Protein AF-A0A131ZWT2-F1 (afdb_monomer_lite)

InterPro domains:
  IPR009447 Phosphatidylinositol anchor biosynthesis protein PIGW/GWT1 [PF06423] (6-245)
  IPR009447 Phosphatidylinositol anchor biosynthesis protein PIGW/GWT1 [PTHR20661] (5-242)

Foldseek 3Di:
DVVVVQVVVVVLLPDLAAAPDLVLLVLLLVLLVLLLLLLVLVCLVCVVPDDDPVVNVVCNCCSRCVLSVCCQFVVVVPSVVSSVVSVVSSVVSVVVSVVVCVVDPPPPCVVVVVVVVVDPQDPVVLVVSLVSLVVQLVCLVVCSVDPRGDSNQPDHLPDLRHNNSVSLVSNCVSCLVSPPLVDPPDDDLVVVLVVLLVVLVVLVVVLVVVLVVCVVVVHDDPCSPAHNRDDPSVVVSVVSNVSSVVSVVVD

Radius of gyration: 22.22 Å; chains: 1; bounding box: 58×49×56 Å

Structure (mmCIF, N/CA/C/O backbone):
data_AF-A0A131ZWT2-F1
#
_entry.id   AF-A0A131ZWT2-F1
#
loop_
_atom_site.group_PDB
_atom_site.id
_atom_site.type_symbol
_atom_site.label_atom_id
_atom_site.label_alt_id
_atom_site.label_comp_id
_atom_site.label_asym_id
_atom_site.label_entity_id
_atom_site.label_seq_id
_atom_site.pdbx_PDB_ins_code
_atom_site.Cartn_x
_atom_site.Cartn_y
_atom_site.Cartn_z
_atom_site.occupancy
_atom_site.B_iso_or_equiv
_atom_site.auth_seq_id
_atom_site.auth_comp_id
_atom_site.auth_asym_id
_atom_site.auth_atom_id
_atom_site.pdbx_PDB_model_num
ATOM 1 N N . MET A 1 1 ? -20.997 -8.758 30.212 1.00 53.72 1 MET A N 1
ATOM 2 C CA . MET A 1 1 ? -20.219 -9.548 29.235 1.00 53.72 1 MET A CA 1
ATOM 3 C C . MET A 1 1 ? -20.035 -8.852 27.881 1.00 53.72 1 MET A C 1
ATOM 5 O O . MET A 1 1 ? -18.953 -8.331 27.668 1.00 53.72 1 MET A O 1
ATOM 9 N N . GLU A 1 2 ? -21.031 -8.733 26.985 1.00 58.22 2 GLU A N 1
ATOM 10 C CA . GLU A 1 2 ? -20.818 -8.082 25.662 1.00 58.22 2 GLU A CA 1
ATOM 11 C C . GLU A 1 2 ? -20.387 -6.610 25.752 1.00 58.22 2 GLU A C 1
ATOM 13 O O . GLU A 1 2 ? -19.448 -6.199 25.074 1.00 58.22 2 GLU A O 1
ATOM 18 N N . LYS A 1 3 ? -21.016 -5.821 26.637 1.00 60.31 3 LYS A N 1
ATOM 19 C CA . LYS A 1 3 ? -20.630 -4.418 26.879 1.00 60.31 3 LYS A CA 1
ATOM 20 C C . LYS A 1 3 ? -19.221 -4.283 27.469 1.00 60.31 3 LYS A C 1
ATOM 22 O O . LYS A 1 3 ? -18.518 -3.342 27.126 1.00 60.31 3 LYS A O 1
ATOM 27 N N . GLU A 1 4 ? -18.792 -5.227 28.303 1.00 58.34 4 GLU A N 1
ATOM 28 C CA . GLU A 1 4 ? -17.449 -5.227 28.902 1.00 58.34 4 GLU A CA 1
ATOM 29 C C . GLU A 1 4 ? -16.379 -5.624 27.886 1.00 58.34 4 GLU A C 1
ATOM 31 O O . GLU A 1 4 ? -15.348 -4.969 27.825 1.00 58.34 4 GLU A O 1
ATOM 36 N N . ILE A 1 5 ? -16.647 -6.610 27.021 1.00 66.50 5 ILE A N 1
ATOM 37 C CA . ILE A 1 5 ? -15.774 -6.947 25.883 1.00 66.50 5 ILE A CA 1
ATOM 38 C C . ILE A 1 5 ? -15.644 -5.740 24.942 1.00 66.50 5 ILE A C 1
ATOM 40 O O . ILE A 1 5 ? -14.549 -5.438 24.470 1.00 66.50 5 ILE A O 1
ATOM 44 N N . LYS A 1 6 ? -16.747 -5.011 24.717 1.00 62.31 6 LYS A N 1
ATOM 45 C CA . LYS A 1 6 ? -16.778 -3.748 23.962 1.00 62.31 6 LYS A CA 1
ATOM 46 C C . LYS A 1 6 ? -15.838 -2.707 24.574 1.00 62.31 6 LYS A C 1
ATOM 48 O O . LYS A 1 6 ? -14.988 -2.167 23.875 1.00 62.31 6 LYS A O 1
ATOM 53 N N . ILE A 1 7 ? -15.975 -2.449 25.874 1.00 62.25 7 ILE A N 1
ATOM 54 C CA . ILE A 1 7 ? -15.172 -1.457 26.604 1.00 62.25 7 ILE A CA 1
ATOM 55 C C . ILE A 1 7 ? -13.701 -1.877 26.647 1.00 62.25 7 ILE A C 1
ATOM 57 O O . ILE A 1 7 ? -12.820 -1.038 26.496 1.00 62.25 7 ILE A O 1
ATOM 61 N N . HIS A 1 8 ? -13.419 -3.172 26.792 1.00 61.75 8 HIS A N 1
ATOM 62 C CA . HIS A 1 8 ? -12.054 -3.686 26.800 1.00 61.75 8 HIS A CA 1
ATOM 63 C C . HIS A 1 8 ? -11.378 -3.527 25.432 1.00 61.75 8 HIS A C 1
ATOM 65 O O . HIS A 1 8 ? -10.242 -3.071 25.374 1.00 61.75 8 HIS A O 1
ATOM 71 N N . LYS A 1 9 ? -12.094 -3.792 24.327 1.00 64.69 9 LYS A N 1
ATOM 72 C CA . LYS A 1 9 ? -11.617 -3.482 22.967 1.00 64.69 9 LYS A CA 1
ATOM 73 C C . LYS A 1 9 ? -11.435 -1.981 22.744 1.00 64.69 9 LYS A C 1
ATOM 75 O O . LYS A 1 9 ? -10.464 -1.576 22.119 1.00 64.69 9 LYS A O 1
ATOM 80 N N . GLU A 1 10 ? -12.325 -1.152 23.280 1.00 62.62 10 GLU A N 1
ATOM 81 C CA . GLU A 1 10 ? -12.203 0.306 23.184 1.00 62.62 10 GLU A CA 1
ATOM 82 C C . GLU A 1 10 ? -10.962 0.816 23.915 1.00 62.62 10 GLU A C 1
ATOM 84 O O . GLU A 1 10 ? -10.190 1.582 23.354 1.00 62.62 10 GLU A O 1
ATOM 89 N N . ASN A 1 11 ? -10.733 0.350 25.141 1.00 60.97 11 ASN A N 1
ATOM 90 C CA . ASN A 1 11 ? -9.559 0.718 25.928 1.00 60.97 11 ASN A CA 1
ATOM 91 C C . ASN A 1 11 ? -8.262 0.159 25.328 1.00 60.97 11 ASN A C 1
ATOM 93 O O . ASN A 1 11 ? -7.204 0.743 25.518 1.00 60.97 11 ASN A O 1
ATOM 97 N N . PHE A 1 12 ? -8.346 -0.952 24.595 1.00 61.03 12 PHE A N 1
ATOM 98 C CA . PHE A 1 12 ? -7.220 -1.541 23.874 1.00 61.03 12 PHE A CA 1
ATOM 99 C C . PHE A 1 12 ? -6.827 -0.758 22.610 1.00 61.03 12 PHE A C 1
ATOM 101 O O . PHE A 1 12 ? -5.671 -0.798 22.192 1.00 61.03 12 PHE A O 1
ATOM 108 N N . VAL A 1 13 ? -7.778 -0.054 21.990 1.00 61.56 13 VAL A N 1
ATOM 109 C CA . VAL A 1 13 ? -7.550 0.746 20.774 1.00 61.56 13 VAL A CA 1
ATOM 110 C C . VAL A 1 13 ? -7.254 2.216 21.100 1.00 61.56 13 VAL A C 1
ATOM 112 O O . VAL A 1 13 ? -6.525 2.863 20.350 1.00 61.56 13 VAL A O 1
ATOM 115 N N . LYS A 1 14 ? -7.780 2.739 22.215 1.00 56.19 14 LYS A N 1
ATOM 116 C CA . LYS A 1 14 ? -7.659 4.150 22.607 1.00 56.19 14 LYS A CA 1
ATOM 117 C C . LYS A 1 14 ? -6.260 4.526 23.097 1.00 56.19 14 LYS A C 1
ATOM 119 O O . LYS A 1 14 ? -5.642 3.799 23.868 1.00 56.19 14 LYS A O 1
ATOM 124 N N . GLY A 1 15 ? -5.805 5.722 22.717 1.00 60.81 15 GLY A N 1
ATOM 125 C CA . GLY A 1 15 ? -4.589 6.342 23.265 1.00 60.81 15 GLY A CA 1
ATOM 126 C C . GLY A 1 15 ? -3.279 5.988 22.552 1.00 60.81 15 GLY A C 1
ATOM 127 O O . GLY A 1 15 ? -2.200 6.275 23.075 1.00 60.81 15 GLY A O 1
ATOM 128 N N . ASN A 1 16 ? -3.340 5.406 21.351 1.00 64.31 16 ASN A N 1
ATOM 129 C CA . ASN A 1 16 ? -2.141 5.141 20.556 1.00 64.31 16 ASN A CA 1
ATOM 130 C C . ASN A 1 16 ? -1.536 6.454 20.030 1.00 64.31 16 ASN A C 1
ATOM 132 O O . ASN A 1 16 ? -2.084 7.118 19.148 1.00 64.31 16 ASN A O 1
ATOM 136 N N . GLN A 1 17 ? -0.361 6.813 20.555 1.00 59.56 17 GLN A N 1
ATOM 137 C CA . GLN A 1 17 ? 0.383 8.016 20.156 1.00 59.56 17 GLN A CA 1
ATOM 138 C C . GLN A 1 17 ? 1.160 7.855 18.832 1.00 59.56 17 GLN A C 1
ATOM 140 O O . GLN A 1 17 ? 1.792 8.816 18.384 1.00 59.56 17 GLN A O 1
ATOM 145 N N . GLY A 1 18 ? 1.079 6.678 18.197 1.00 59.69 18 GLY A N 1
ATOM 146 C CA . GLY A 1 18 ? 1.758 6.359 16.938 1.00 59.69 18 GLY A CA 1
ATOM 147 C C . GLY A 1 18 ? 3.238 6.074 17.069 1.00 59.69 18 GLY A C 1
ATOM 148 O O . GLY A 1 18 ? 3.754 5.919 18.178 1.00 59.69 18 GLY A O 1
ATOM 149 N N . SER A 1 19 ? 3.923 6.017 15.927 1.00 61.09 19 SER A N 1
ATOM 150 C CA . SER A 1 19 ? 5.379 6.014 15.907 1.00 61.09 19 SER A CA 1
ATOM 151 C C . SER A 1 19 ? 5.899 7.369 16.381 1.00 61.09 19 SER A C 1
ATOM 153 O O . SER A 1 19 ? 5.301 8.429 16.165 1.00 61.09 19 SER A O 1
ATOM 155 N N . SER A 1 20 ? 7.038 7.339 17.064 1.00 60.41 20 SER A N 1
ATOM 156 C CA . SER A 1 20 ? 7.690 8.536 17.593 1.00 60.41 20 SER A CA 1
ATOM 157 C C . SER A 1 20 ? 8.155 9.474 16.470 1.00 60.41 20 SER A C 1
ATOM 159 O O . SER A 1 20 ? 8.252 10.681 16.688 1.00 60.41 20 SER A O 1
ATOM 161 N N . SER A 1 21 ? 8.412 8.933 15.270 1.00 69.88 21 SER A N 1
ATOM 162 C CA . SER A 1 21 ? 8.864 9.666 14.086 1.00 69.88 21 SER A CA 1
ATOM 163 C C . SER A 1 21 ? 8.185 9.164 12.791 1.00 69.88 21 SER A C 1
ATOM 165 O O . SER A 1 21 ? 7.939 7.963 12.643 1.00 69.88 21 SER A O 1
ATOM 167 N N . PRO A 1 22 ? 7.913 10.054 11.812 1.00 78.62 22 PRO A N 1
ATOM 168 C CA . PRO A 1 22 ? 7.461 9.666 10.468 1.00 78.62 22 PRO A CA 1
ATOM 169 C C . PRO A 1 22 ? 8.469 8.788 9.712 1.00 78.62 22 PRO A C 1
ATOM 171 O O . PRO A 1 22 ? 8.088 8.017 8.832 1.00 78.62 22 PRO A O 1
ATOM 174 N N . LEU A 1 23 ? 9.753 8.892 10.066 1.00 82.81 23 LEU A N 1
ATOM 175 C CA . LEU A 1 23 ? 10.853 8.184 9.417 1.00 82.81 23 LEU A CA 1
ATOM 176 C C . LEU A 1 23 ? 10.647 6.663 9.437 1.00 82.81 23 LEU A C 1
ATOM 178 O O . LEU A 1 23 ? 10.780 6.022 8.403 1.00 82.81 23 LEU A O 1
ATOM 182 N N . GLU A 1 24 ? 10.233 6.106 10.576 1.00 81.19 24 GLU A N 1
ATOM 183 C CA . GLU A 1 24 ? 10.043 4.659 10.749 1.00 81.19 24 GLU A CA 1
ATOM 184 C C . GLU A 1 24 ? 8.957 4.106 9.806 1.00 81.19 24 GLU A C 1
ATOM 186 O O . GLU A 1 24 ? 9.089 3.028 9.227 1.00 81.19 24 GLU A O 1
ATOM 191 N N . THR A 1 25 ? 7.889 4.879 9.579 1.00 82.88 25 THR A N 1
ATOM 192 C CA . THR A 1 25 ? 6.833 4.488 8.632 1.00 82.88 25 THR A CA 1
ATOM 193 C C . THR A 1 25 ? 7.333 4.498 7.190 1.00 82.88 25 THR A C 1
ATOM 195 O O . THR A 1 25 ? 7.028 3.584 6.424 1.00 82.88 25 THR A O 1
ATOM 198 N N . PHE A 1 26 ? 8.147 5.494 6.830 1.00 86.00 26 PHE A N 1
ATOM 199 C CA . PHE A 1 26 ? 8.755 5.592 5.508 1.00 86.00 26 PHE A CA 1
ATOM 200 C C . PHE A 1 26 ? 9.755 4.457 5.264 1.00 86.00 26 PHE A C 1
ATOM 202 O O . PHE A 1 26 ? 9.733 3.832 4.206 1.00 86.00 26 PHE A O 1
ATOM 209 N N . GLU A 1 27 ? 10.571 4.137 6.265 1.00 87.75 27 GLU A N 1
ATOM 210 C CA . GLU A 1 27 ? 11.514 3.020 6.252 1.00 87.75 27 GLU A CA 1
ATOM 211 C C . GLU A 1 27 ? 10.825 1.682 5.943 1.00 87.75 27 GLU A C 1
ATOM 213 O O . GLU A 1 27 ? 11.280 0.944 5.067 1.00 87.75 27 GLU A O 1
ATOM 218 N N . LEU A 1 28 ? 9.679 1.396 6.570 1.00 87.62 28 LEU A N 1
ATOM 219 C CA . LEU A 1 28 ? 8.910 0.174 6.302 1.00 87.62 28 LEU A CA 1
ATOM 220 C C . LEU A 1 28 ? 8.376 0.096 4.864 1.00 87.62 28 LEU A C 1
ATOM 222 O O . LEU A 1 28 ? 8.386 -0.975 4.250 1.00 87.62 28 LEU A O 1
ATOM 226 N N . ILE A 1 29 ? 7.926 1.222 4.307 1.00 85.44 29 ILE A N 1
ATOM 227 C CA . ILE A 1 29 ? 7.442 1.293 2.920 1.00 85.44 29 ILE A CA 1
ATOM 228 C C . ILE A 1 29 ? 8.605 1.092 1.944 1.00 85.44 29 ILE A C 1
ATOM 230 O O . ILE A 1 29 ? 8.483 0.336 0.978 1.00 85.44 29 ILE A O 1
ATOM 234 N N . VAL A 1 30 ? 9.746 1.737 2.202 1.00 87.50 30 VAL A N 1
ATOM 235 C CA . VAL A 1 30 ? 10.965 1.588 1.396 1.00 87.50 30 VAL A CA 1
ATOM 236 C C . VAL A 1 30 ? 11.455 0.146 1.424 1.00 87.50 30 VAL A C 1
ATOM 238 O O . VAL A 1 30 ? 11.773 -0.411 0.376 1.00 87.50 30 VAL A O 1
ATOM 241 N N . MET A 1 31 ? 11.456 -0.494 2.590 1.00 88.19 31 MET A N 1
ATOM 242 C CA . MET A 1 31 ? 11.861 -1.888 2.750 1.00 88.19 31 MET A CA 1
ATOM 243 C C . MET A 1 31 ? 11.045 -2.841 1.863 1.00 88.19 31 MET A C 1
ATOM 245 O O . MET A 1 31 ? 11.625 -3.742 1.255 1.00 88.19 31 MET A O 1
ATOM 249 N N . MET A 1 32 ? 9.732 -2.631 1.710 1.00 86.31 32 MET A N 1
ATOM 250 C CA . MET A 1 32 ? 8.938 -3.426 0.762 1.00 86.31 32 MET A CA 1
ATOM 251 C C . MET A 1 32 ? 9.436 -3.274 -0.677 1.00 86.31 32 MET A C 1
ATOM 253 O O . MET A 1 32 ? 9.561 -4.266 -1.393 1.00 86.31 32 MET A O 1
ATOM 257 N N . GLN A 1 33 ? 9.778 -2.060 -1.108 1.00 87.50 33 GLN A N 1
ATOM 258 C CA . GLN A 1 33 ? 10.308 -1.849 -2.459 1.00 87.50 33 GLN A CA 1
ATOM 259 C C . GLN A 1 33 ? 11.703 -2.466 -2.621 1.00 87.50 33 GLN A C 1
ATOM 261 O O . GLN A 1 33 ? 11.999 -3.068 -3.653 1.00 87.50 33 GLN A O 1
ATOM 266 N N . LEU A 1 34 ? 12.543 -2.392 -1.584 1.00 89.06 34 LEU A N 1
ATOM 267 C CA . LEU A 1 34 ? 13.847 -3.055 -1.566 1.00 89.06 34 LEU A CA 1
ATOM 268 C C . LEU A 1 34 ? 13.709 -4.580 -1.683 1.00 89.06 34 LEU A C 1
ATOM 270 O O . LEU A 1 34 ? 14.482 -5.191 -2.417 1.00 89.06 34 LEU A O 1
ATOM 274 N N . SER A 1 35 ? 12.712 -5.193 -1.033 1.00 89.12 35 SER A N 1
ATOM 275 C CA . SER A 1 35 ? 12.465 -6.643 -1.147 1.00 89.12 35 SER A CA 1
ATOM 276 C C . SER A 1 35 ? 12.148 -7.060 -2.585 1.00 89.12 35 SER A C 1
ATOM 278 O O . SER A 1 35 ? 12.757 -7.998 -3.100 1.00 89.12 35 SER A O 1
ATOM 280 N N . HIS A 1 36 ? 11.315 -6.275 -3.275 1.00 87.44 36 HIS A N 1
ATOM 281 C CA . HIS A 1 36 ? 10.969 -6.503 -4.674 1.00 87.44 36 HIS A CA 1
ATOM 282 C C . HIS A 1 36 ? 12.180 -6.359 -5.596 1.00 87.44 36 HIS A C 1
ATOM 284 O O . HIS A 1 36 ? 12.398 -7.187 -6.480 1.00 87.44 36 HIS A O 1
ATOM 290 N N . ILE A 1 37 ? 12.999 -5.323 -5.398 1.00 86.94 37 ILE A N 1
ATOM 291 C CA . ILE A 1 37 ? 14.226 -5.124 -6.184 1.00 86.94 37 ILE A CA 1
ATOM 292 C C . ILE A 1 37 ? 15.202 -6.284 -5.961 1.00 86.94 37 ILE A C 1
ATOM 294 O O . ILE A 1 37 ? 15.766 -6.813 -6.920 1.00 86.94 37 ILE A O 1
ATOM 298 N N . PHE A 1 38 ? 15.384 -6.702 -4.707 1.00 89.12 38 PHE A N 1
ATOM 299 C CA . PHE A 1 38 ? 16.223 -7.842 -4.358 1.00 89.12 38 PHE A CA 1
ATOM 300 C C . PHE A 1 38 ? 15.749 -9.123 -5.054 1.00 89.12 38 PHE A C 1
ATOM 302 O O . PHE A 1 38 ? 16.558 -9.814 -5.679 1.00 89.12 38 PHE A O 1
ATOM 309 N N . PHE A 1 39 ? 14.447 -9.417 -4.994 1.00 86.69 39 PHE A N 1
ATOM 310 C CA . PHE A 1 39 ? 13.884 -10.609 -5.615 1.00 86.69 39 PHE A CA 1
ATOM 311 C C . PHE A 1 39 ? 14.074 -10.603 -7.139 1.00 86.69 39 PHE A C 1
ATOM 313 O O . PHE A 1 39 ? 14.585 -11.581 -7.685 1.00 86.69 39 PHE A O 1
ATOM 320 N N . GLU A 1 40 ? 13.777 -9.496 -7.822 1.00 82.25 40 GLU A N 1
ATOM 321 C CA . GLU A 1 40 ? 13.963 -9.375 -9.276 1.00 82.25 40 GLU A CA 1
ATOM 322 C C . GLU A 1 40 ? 15.428 -9.562 -9.704 1.00 82.25 40 GLU A C 1
ATOM 324 O O . GLU A 1 40 ? 15.723 -10.286 -10.659 1.00 82.25 40 GLU A O 1
ATOM 329 N N . LEU A 1 41 ? 16.380 -8.979 -8.967 1.00 82.69 41 LEU A N 1
ATOM 330 C CA . LEU A 1 41 ? 17.809 -9.185 -9.226 1.00 82.69 41 LEU A CA 1
ATOM 331 C C . LEU A 1 41 ? 18.229 -10.638 -8.987 1.00 82.69 41 LEU A C 1
ATOM 333 O O . LEU A 1 41 ? 18.957 -11.219 -9.797 1.00 82.69 41 LEU A O 1
ATOM 337 N N . SER A 1 42 ? 17.743 -11.249 -7.905 1.00 83.69 42 SER A N 1
ATOM 338 C CA . SER A 1 42 ? 18.016 -12.655 -7.606 1.00 83.69 42 SER A CA 1
ATOM 339 C C . SER A 1 42 ? 17.455 -13.577 -8.693 1.00 83.69 42 SER A C 1
ATOM 341 O O . SER A 1 42 ? 18.111 -14.532 -9.104 1.00 83.69 42 SER A O 1
ATOM 343 N N . LEU A 1 43 ? 16.291 -13.248 -9.255 1.00 79.94 43 LEU A N 1
ATOM 344 C CA . LEU A 1 43 ? 15.663 -14.005 -10.326 1.00 79.94 43 LEU A CA 1
ATOM 345 C C . LEU A 1 43 ? 16.491 -13.967 -11.619 1.00 79.94 43 LEU A C 1
ATOM 347 O O . LEU A 1 43 ? 16.551 -14.969 -12.336 1.00 79.94 43 LEU A O 1
ATOM 351 N N . LEU A 1 44 ? 17.153 -12.848 -11.923 1.00 76.12 44 LEU A N 1
ATOM 352 C CA . LEU A 1 44 ? 18.086 -12.776 -13.051 1.00 76.12 44 LEU A CA 1
ATOM 353 C C . LEU A 1 44 ? 19.253 -13.756 -12.867 1.00 76.12 44 LEU A C 1
ATOM 355 O O . LEU A 1 44 ? 19.609 -14.450 -13.821 1.00 76.12 44 LEU A O 1
ATOM 359 N N . ASN A 1 45 ? 19.774 -13.891 -11.645 1.00 72.50 45 ASN A N 1
ATOM 360 C CA . ASN A 1 45 ? 20.805 -14.878 -11.310 1.00 72.50 45 ASN A CA 1
ATOM 361 C C . ASN A 1 45 ? 20.273 -16.324 -11.375 1.00 72.50 45 ASN A C 1
ATOM 363 O O . ASN A 1 45 ? 20.916 -17.197 -11.960 1.00 72.50 45 ASN A O 1
ATOM 367 N N . LEU A 1 46 ? 19.078 -16.577 -10.829 1.00 71.44 46 LEU A N 1
ATOM 368 C CA . LEU A 1 46 ? 18.448 -17.902 -10.791 1.00 71.44 46 LEU A CA 1
ATOM 369 C C . LEU A 1 46 ? 17.827 -18.331 -12.125 1.00 71.44 46 LEU A C 1
ATOM 371 O O . LEU A 1 46 ? 17.460 -19.493 -12.261 1.00 71.44 46 LEU A O 1
ATOM 375 N N . SER A 1 47 ? 17.734 -17.453 -13.129 1.00 65.25 47 SER A N 1
ATOM 376 C CA . SER A 1 47 ? 17.182 -17.782 -14.455 1.00 65.25 47 SER A CA 1
ATOM 377 C C . SER A 1 47 ? 17.914 -18.929 -15.171 1.00 65.25 47 SER A C 1
ATOM 379 O O . SER A 1 47 ? 17.372 -19.519 -16.104 1.00 65.25 47 SER A O 1
ATOM 381 N N . ARG A 1 48 ? 19.115 -19.289 -14.696 1.00 61.31 48 ARG A N 1
ATOM 382 C CA . ARG A 1 48 ? 19.888 -20.466 -15.124 1.00 61.31 48 ARG A CA 1
ATOM 383 C C . ARG A 1 48 ? 19.352 -21.792 -14.556 1.00 61.31 48 ARG A C 1
ATOM 385 O O . ARG A 1 48 ? 19.644 -22.847 -15.108 1.00 61.31 48 ARG A O 1
ATOM 392 N N . ILE A 1 49 ? 18.568 -21.755 -13.478 1.00 66.31 49 ILE A N 1
ATOM 393 C CA . ILE A 1 49 ? 18.023 -22.922 -12.776 1.00 66.31 49 ILE A CA 1
ATOM 394 C C . ILE A 1 49 ? 16.571 -23.144 -13.223 1.00 66.31 49 ILE A C 1
ATOM 396 O O . ILE A 1 49 ? 15.713 -22.273 -13.074 1.00 66.31 49 ILE A O 1
ATOM 400 N N . ARG A 1 50 ? 16.260 -24.332 -13.759 1.00 69.00 50 ARG A N 1
ATOM 401 C CA . ARG A 1 50 ? 14.872 -24.724 -14.059 1.00 69.00 50 ARG A CA 1
ATOM 402 C C . ARG A 1 50 ? 14.134 -25.054 -12.762 1.00 69.00 50 ARG A C 1
ATOM 404 O O . ARG A 1 50 ? 14.255 -26.158 -12.245 1.00 69.00 50 ARG A O 1
ATOM 411 N N . LEU A 1 51 ? 13.353 -24.103 -12.258 1.00 74.50 51 LEU A N 1
ATOM 412 C CA . LEU A 1 51 ? 12.421 -24.322 -11.151 1.00 74.50 51 LEU A CA 1
ATOM 413 C C . LEU A 1 51 ? 11.002 -24.588 -11.666 1.00 74.50 51 LEU A C 1
ATOM 415 O O . LEU A 1 51 ? 10.572 -24.030 -12.679 1.00 74.50 51 LEU A O 1
ATOM 419 N N . ASN A 1 52 ? 10.246 -25.398 -10.922 1.00 84.00 52 ASN A N 1
ATOM 420 C CA . ASN A 1 52 ? 8.814 -25.577 -11.153 1.00 84.00 52 ASN A CA 1
ATOM 421 C C . ASN A 1 52 ? 8.077 -24.240 -10.972 1.00 84.00 52 ASN A C 1
ATOM 423 O O . ASN A 1 52 ? 8.380 -23.488 -10.044 1.00 84.00 52 ASN A O 1
ATOM 427 N N . LYS A 1 53 ? 7.070 -23.962 -11.817 1.00 82.31 53 LYS A N 1
ATOM 428 C CA . LYS A 1 53 ? 6.310 -22.694 -11.783 1.00 82.31 53 LYS A CA 1
ATOM 429 C C . LYS A 1 53 ? 5.733 -22.395 -10.394 1.00 82.31 53 LYS A C 1
ATOM 431 O O . LYS A 1 53 ? 5.927 -21.293 -9.900 1.00 82.31 53 LYS A O 1
ATOM 436 N N . LEU A 1 54 ? 5.111 -23.391 -9.755 1.00 86.81 54 LEU A N 1
ATOM 437 C CA . LEU A 1 54 ? 4.546 -23.263 -8.405 1.00 86.81 54 LEU A CA 1
ATOM 438 C C . LEU A 1 54 ? 5.609 -22.932 -7.352 1.00 86.81 54 LEU A C 1
ATOM 440 O O . LEU A 1 54 ? 5.406 -22.079 -6.494 1.00 86.81 54 LEU A O 1
ATOM 444 N N . PHE A 1 55 ? 6.768 -23.584 -7.428 1.00 85.44 55 PHE A N 1
ATOM 445 C CA . PHE A 1 55 ? 7.846 -23.359 -6.469 1.00 85.44 55 PHE A CA 1
ATOM 446 C C . PHE A 1 55 ? 8.421 -21.947 -6.608 1.00 85.44 55 PHE A C 1
ATOM 448 O O . PHE A 1 55 ? 8.640 -21.258 -5.617 1.00 85.44 55 PHE A O 1
ATOM 455 N N . ARG A 1 56 ? 8.569 -21.472 -7.849 1.00 82.44 56 ARG A N 1
ATOM 456 C CA . ARG A 1 56 ? 8.988 -20.101 -8.138 1.00 82.44 56 ARG A CA 1
ATOM 457 C C . ARG A 1 56 ? 8.000 -19.068 -7.589 1.00 82.44 56 ARG A C 1
ATOM 459 O O . ARG A 1 56 ? 8.450 -18.108 -6.980 1.00 82.44 56 ARG A O 1
ATOM 466 N N . THR A 1 57 ? 6.691 -19.270 -7.757 1.00 83.31 57 THR A N 1
ATOM 467 C CA . THR A 1 57 ? 5.672 -18.346 -7.221 1.00 83.31 57 THR A CA 1
ATOM 468 C C . THR A 1 57 ? 5.623 -18.334 -5.695 1.00 83.31 57 THR A C 1
ATOM 470 O O . THR A 1 57 ? 5.381 -17.292 -5.098 1.00 83.31 57 THR A O 1
ATOM 473 N N . VAL A 1 58 ? 5.873 -19.474 -5.044 1.00 88.31 58 VAL A N 1
ATOM 474 C CA . VAL A 1 58 ? 5.926 -19.538 -3.575 1.00 88.31 58 VAL A CA 1
ATOM 475 C C . VAL A 1 58 ? 7.160 -18.808 -3.046 1.00 88.31 58 VAL A C 1
ATOM 477 O O . VAL A 1 58 ? 7.041 -18.028 -2.106 1.00 88.31 58 VAL A O 1
ATOM 480 N N . ILE A 1 59 ? 8.328 -19.011 -3.664 1.00 86.06 59 ILE A N 1
ATOM 481 C CA . ILE A 1 59 ? 9.549 -18.285 -3.287 1.00 86.06 59 ILE A CA 1
ATOM 482 C C . ILE A 1 59 ? 9.371 -16.781 -3.491 1.00 86.06 59 ILE A C 1
ATOM 484 O O . ILE A 1 59 ? 9.784 -16.022 -2.626 1.00 86.06 59 ILE A O 1
ATOM 488 N N . ASP A 1 60 ? 8.746 -16.362 -4.592 1.00 84.69 60 ASP A N 1
ATOM 489 C CA . ASP A 1 60 ? 8.431 -14.958 -4.880 1.00 84.69 60 ASP A CA 1
ATOM 490 C C . ASP A 1 60 ? 7.622 -14.319 -3.744 1.00 84.69 60 ASP A C 1
ATOM 492 O O . ASP A 1 60 ? 8.044 -13.338 -3.130 1.00 84.69 60 ASP A O 1
ATOM 496 N N . PHE A 1 61 ? 6.515 -14.963 -3.369 1.00 85.81 61 PHE A N 1
ATOM 497 C CA . PHE A 1 61 ? 5.673 -14.496 -2.275 1.00 85.81 61 PHE A CA 1
ATOM 498 C C . PHE A 1 61 ? 6.444 -14.423 -0.947 1.00 85.81 61 PHE A C 1
ATOM 500 O O . PHE A 1 61 ? 6.393 -13.416 -0.242 1.00 85.81 61 PHE A O 1
ATOM 507 N N . ILE A 1 62 ? 7.195 -15.472 -0.604 1.00 89.00 62 ILE A N 1
ATOM 508 C CA . ILE A 1 62 ? 7.962 -15.505 0.645 1.00 89.00 62 ILE A CA 1
ATOM 509 C C . ILE A 1 62 ? 9.047 -14.421 0.639 1.00 89.00 62 ILE A C 1
ATOM 511 O O . ILE A 1 62 ? 9.143 -13.659 1.593 1.00 89.00 62 ILE A O 1
ATOM 515 N N . ALA A 1 63 ? 9.838 -14.303 -0.425 1.00 86.94 63 ALA A N 1
ATOM 516 C CA . ALA A 1 63 ? 10.948 -13.356 -0.498 1.00 86.94 63 ALA A CA 1
ATOM 517 C C . ALA A 1 63 ? 10.488 -11.891 -0.436 1.00 86.94 63 ALA A C 1
ATOM 519 O O . ALA A 1 63 ? 11.181 -11.067 0.157 1.00 86.94 63 ALA A O 1
ATOM 520 N N . ASN A 1 64 ? 9.322 -11.577 -1.006 1.00 86.88 64 ASN A N 1
ATOM 521 C CA . ASN A 1 64 ? 8.788 -10.218 -1.032 1.00 86.88 64 ASN A CA 1
ATOM 522 C C . ASN A 1 64 ? 8.048 -9.828 0.253 1.00 86.88 64 ASN A C 1
ATOM 524 O O . ASN A 1 64 ? 8.238 -8.729 0.771 1.00 86.88 64 ASN A O 1
ATOM 528 N N . TYR A 1 65 ? 7.219 -10.712 0.813 1.00 87.69 65 TYR A N 1
ATOM 529 C CA . TYR A 1 65 ? 6.358 -10.334 1.942 1.00 87.69 65 TYR A CA 1
ATOM 530 C C . TYR A 1 65 ? 6.925 -10.724 3.310 1.00 87.69 65 TYR A C 1
ATOM 532 O O . TYR A 1 65 ? 6.648 -10.035 4.292 1.00 87.69 65 TYR A O 1
ATOM 540 N N . LEU A 1 66 ? 7.754 -11.771 3.406 1.00 89.62 66 LEU A N 1
ATOM 541 C CA . LEU A 1 66 ? 8.327 -12.207 4.685 1.00 89.62 66 LEU A CA 1
ATOM 542 C C . LEU A 1 66 ? 9.197 -11.130 5.360 1.00 89.62 66 LEU A C 1
ATOM 544 O O . LEU A 1 66 ? 9.008 -10.925 6.560 1.00 89.62 66 LEU A O 1
ATOM 548 N N . PRO A 1 67 ? 10.097 -10.402 4.657 1.00 88.81 67 PRO A N 1
ATOM 549 C CA . PRO A 1 67 ? 10.903 -9.356 5.292 1.00 88.81 67 PRO A CA 1
ATOM 550 C C . PRO A 1 67 ? 10.033 -8.265 5.916 1.00 88.81 67 PRO A C 1
ATOM 552 O O . PRO A 1 67 ? 10.296 -7.814 7.029 1.00 88.81 67 PRO A O 1
ATOM 555 N N . PHE A 1 68 ? 8.943 -7.904 5.233 1.00 88.94 68 PHE A N 1
ATOM 556 C CA . PHE A 1 68 ? 7.993 -6.928 5.743 1.00 88.94 68 PHE A CA 1
ATOM 557 C C . PHE A 1 68 ? 7.234 -7.415 6.973 1.00 88.94 68 PHE A C 1
ATOM 559 O O . PHE A 1 68 ? 7.113 -6.680 7.954 1.00 88.94 68 PHE A O 1
ATOM 566 N N . ILE A 1 69 ? 6.758 -8.658 6.950 1.00 90.19 69 ILE A N 1
ATOM 567 C CA . ILE A 1 69 ? 6.071 -9.257 8.095 1.00 90.19 69 ILE A CA 1
ATOM 568 C C . ILE A 1 69 ? 7.012 -9.298 9.303 1.00 90.19 69 ILE A C 1
ATOM 570 O O . ILE A 1 69 ? 6.617 -8.903 10.395 1.00 90.19 69 ILE A O 1
ATOM 574 N N . LEU A 1 70 ? 8.273 -9.702 9.123 1.00 88.69 70 LEU A N 1
ATOM 575 C CA . LEU A 1 70 ? 9.260 -9.754 10.207 1.00 88.69 70 LEU A CA 1
ATOM 576 C C . LEU A 1 70 ? 9.547 -8.371 10.801 1.00 88.69 70 LEU A C 1
ATOM 578 O O . LEU A 1 70 ? 9.563 -8.219 12.022 1.00 88.69 70 LEU A O 1
ATOM 582 N N . ALA A 1 71 ? 9.719 -7.360 9.951 1.00 88.50 71 ALA A N 1
ATOM 583 C CA . ALA A 1 71 ? 9.963 -5.984 10.374 1.00 88.50 71 ALA A CA 1
ATOM 584 C C . ALA A 1 71 ? 8.762 -5.338 11.080 1.00 88.50 71 ALA A C 1
ATOM 586 O O . ALA A 1 71 ? 8.935 -4.447 11.899 1.00 88.50 71 ALA A O 1
ATOM 587 N N . THR A 1 72 ? 7.540 -5.785 10.793 1.00 87.12 72 THR A N 1
ATOM 588 C CA . THR A 1 72 ? 6.318 -5.277 11.440 1.00 87.12 72 THR A CA 1
ATOM 589 C C . THR A 1 72 ? 5.872 -6.115 12.639 1.00 87.12 72 THR A C 1
ATOM 591 O O . THR A 1 72 ? 4.854 -5.800 13.247 1.00 87.12 72 THR A O 1
ATOM 594 N N . THR A 1 73 ? 6.619 -7.162 13.002 1.00 88.88 73 THR A N 1
ATOM 595 C CA . THR A 1 73 ? 6.298 -8.063 14.119 1.00 88.88 73 THR A CA 1
ATOM 596 C C . THR A 1 73 ? 7.464 -8.177 15.100 1.00 88.88 73 THR A C 1
ATOM 598 O O . THR A 1 73 ? 7.566 -7.387 16.031 1.00 88.88 73 THR A O 1
ATOM 601 N N . PHE A 1 74 ? 8.364 -9.138 14.892 1.00 86.25 74 PHE A N 1
ATOM 602 C CA . PHE A 1 74 ? 9.438 -9.476 15.827 1.00 86.25 74 PHE A CA 1
ATOM 603 C C . PHE A 1 74 ? 10.618 -8.503 15.783 1.00 86.25 74 PHE A C 1
ATOM 605 O O . PHE A 1 74 ? 11.268 -8.282 16.800 1.00 86.25 74 PHE A O 1
ATOM 612 N N . LEU A 1 75 ? 10.932 -7.957 14.606 1.00 84.94 75 LEU A N 1
ATOM 613 C CA . LEU A 1 75 ? 12.112 -7.115 14.381 1.00 84.94 75 LEU A CA 1
ATOM 614 C C . LEU A 1 75 ? 11.747 -5.635 14.244 1.00 84.94 75 LEU A C 1
ATOM 616 O O . LEU A 1 75 ? 12.491 -4.866 13.635 1.00 84.94 75 LEU A O 1
ATOM 620 N N . SER A 1 76 ? 10.625 -5.216 14.830 1.00 84.50 76 SER A N 1
ATOM 621 C CA . SER A 1 76 ? 10.187 -3.824 14.753 1.00 84.50 76 SER A CA 1
ATOM 622 C C . SER A 1 76 ? 11.241 -2.852 15.265 1.00 84.50 76 SER A C 1
ATOM 624 O O . SER A 1 76 ? 11.417 -1.780 14.697 1.00 84.50 76 SER A O 1
ATOM 626 N N . ASP A 1 77 ? 11.981 -3.212 16.313 1.00 86.44 77 ASP A N 1
ATOM 627 C CA . ASP A 1 77 ? 12.999 -2.332 16.905 1.00 86.44 77 ASP A CA 1
ATOM 628 C C . ASP A 1 77 ? 14.287 -2.242 16.072 1.00 86.44 77 ASP A C 1
ATOM 630 O O . ASP A 1 77 ? 15.118 -1.368 16.304 1.00 86.44 77 ASP A O 1
ATOM 634 N N . TYR A 1 78 ? 14.441 -3.109 15.067 1.00 87.50 78 TYR A N 1
ATOM 635 C CA . TYR A 1 78 ? 15.653 -3.239 14.259 1.00 87.50 78 TYR A CA 1
ATOM 636 C C . TYR A 1 78 ? 15.409 -2.987 12.763 1.00 87.50 78 TYR A C 1
ATOM 638 O O . TYR A 1 78 ? 16.192 -3.441 11.925 1.00 87.50 78 TYR A O 1
ATOM 646 N N . VAL A 1 79 ? 14.357 -2.240 12.406 1.00 86.50 79 VAL A N 1
ATOM 647 C CA . VAL A 1 79 ? 13.996 -1.936 11.004 1.00 86.50 79 VAL A CA 1
ATOM 648 C C . VAL A 1 79 ? 15.169 -1.314 10.234 1.00 86.50 79 VAL A C 1
ATOM 650 O O . VAL A 1 79 ? 15.486 -1.766 9.134 1.00 86.50 79 VAL A O 1
ATOM 653 N N . GLY A 1 80 ? 15.895 -0.362 10.829 1.00 86.50 80 GLY A N 1
ATOM 654 C CA . GLY A 1 80 ? 17.071 0.247 10.192 1.00 86.50 80 GLY A CA 1
ATOM 655 C C . GLY A 1 80 ? 18.205 -0.750 9.898 1.00 86.50 80 GLY A C 1
ATOM 656 O O . GLY A 1 80 ? 18.859 -0.676 8.854 1.00 86.50 80 GLY A O 1
ATOM 657 N N . ILE A 1 81 ? 18.410 -1.743 10.773 1.00 88.56 81 ILE A N 1
ATOM 658 C CA . ILE A 1 81 ? 19.396 -2.812 10.545 1.00 88.56 81 ILE A CA 1
ATOM 659 C C . ILE A 1 81 ? 18.927 -3.720 9.404 1.00 88.56 81 ILE A C 1
ATOM 661 O O . ILE A 1 81 ? 19.721 -4.059 8.531 1.00 88.56 81 ILE A O 1
ATOM 665 N N . LEU A 1 82 ? 17.639 -4.065 9.352 1.00 88.81 82 LEU A N 1
ATOM 666 C CA . LEU A 1 82 ? 17.084 -4.859 8.254 1.00 88.81 82 LEU A CA 1
ATOM 667 C C . LEU A 1 82 ? 17.251 -4.167 6.898 1.00 88.81 82 LEU A C 1
ATOM 669 O O . LEU A 1 82 ? 17.669 -4.806 5.934 1.00 88.81 82 LEU A O 1
ATOM 673 N N . ILE A 1 83 ? 16.999 -2.860 6.827 1.00 89.75 83 ILE A N 1
ATOM 674 C CA . ILE A 1 83 ? 17.182 -2.075 5.599 1.00 89.75 83 ILE A CA 1
ATOM 675 C C . ILE A 1 83 ? 18.652 -2.051 5.176 1.00 89.75 83 ILE A C 1
ATOM 677 O O . ILE A 1 83 ? 18.956 -2.251 3.995 1.00 89.75 83 ILE A O 1
ATOM 681 N N . SER A 1 84 ? 19.580 -1.856 6.118 1.00 90.19 84 SER A N 1
ATOM 682 C CA . SER A 1 84 ? 21.009 -1.868 5.789 1.00 90.19 84 SER A CA 1
ATOM 683 C C . SER A 1 84 ? 21.455 -3.244 5.279 1.00 90.19 84 SER A C 1
ATOM 685 O O . SER A 1 84 ? 22.084 -3.328 4.226 1.00 90.19 84 SER A O 1
ATOM 687 N N . LEU A 1 85 ? 21.025 -4.337 5.913 1.00 91.12 85 LEU A N 1
ATOM 688 C CA . LEU A 1 85 ? 21.296 -5.696 5.435 1.00 91.12 85 LEU A CA 1
ATOM 689 C C . LEU A 1 85 ? 20.709 -5.958 4.041 1.00 91.12 85 LEU A C 1
ATOM 691 O O . LEU A 1 85 ? 21.398 -6.500 3.176 1.00 91.12 85 LEU A O 1
ATOM 695 N N . MET A 1 86 ? 19.465 -5.545 3.791 1.00 89.62 86 MET A N 1
ATOM 696 C CA . MET A 1 86 ? 18.824 -5.711 2.484 1.00 89.62 86 MET A CA 1
ATOM 697 C C . MET A 1 86 ? 19.516 -4.898 1.391 1.00 89.62 86 MET A C 1
ATOM 699 O O . MET A 1 86 ? 19.735 -5.410 0.296 1.00 89.62 86 MET A O 1
ATOM 703 N N . SER A 1 87 ? 19.903 -3.656 1.676 1.00 91.50 87 SER A N 1
ATOM 704 C CA . SER A 1 87 ? 20.633 -2.824 0.713 1.00 91.50 87 SER A CA 1
ATOM 705 C C . SER A 1 87 ? 22.006 -3.413 0.369 1.00 91.50 87 SER A C 1
ATOM 707 O O . SER A 1 87 ? 22.349 -3.497 -0.810 1.00 91.50 87 SER A O 1
ATOM 709 N N . ILE A 1 88 ? 22.744 -3.933 1.356 1.00 93.19 88 ILE A N 1
ATOM 710 C CA . ILE A 1 88 ? 23.995 -4.672 1.124 1.00 93.19 88 ILE A CA 1
ATOM 711 C C . ILE A 1 88 ? 23.734 -5.914 0.259 1.00 93.19 88 ILE A C 1
ATOM 713 O O . ILE A 1 88 ? 24.444 -6.148 -0.720 1.00 93.19 88 ILE A O 1
ATOM 717 N N . ALA A 1 89 ? 22.688 -6.690 0.559 1.00 91.56 89 ALA A N 1
ATOM 718 C CA . ALA A 1 89 ? 22.337 -7.888 -0.202 1.00 91.56 89 ALA A CA 1
ATOM 719 C C . ALA A 1 89 ? 21.951 -7.577 -1.663 1.00 91.56 89 ALA A C 1
ATOM 721 O O . ALA A 1 89 ? 22.281 -8.350 -2.568 1.00 91.56 89 ALA A O 1
ATOM 722 N N . ILE A 1 90 ? 21.297 -6.437 -1.910 1.00 91.94 90 ILE A N 1
ATOM 723 C CA . ILE A 1 90 ? 20.999 -5.921 -3.254 1.00 91.94 90 ILE A CA 1
ATOM 724 C C . ILE A 1 90 ? 22.290 -5.566 -3.989 1.00 91.94 90 ILE A C 1
ATOM 726 O O . ILE A 1 90 ? 22.460 -5.988 -5.130 1.00 91.94 90 ILE A O 1
ATOM 730 N N . ILE A 1 91 ? 23.213 -4.843 -3.346 1.00 93.06 91 ILE A N 1
ATOM 731 C CA . ILE A 1 91 ? 24.499 -4.455 -3.946 1.00 93.06 91 ILE A CA 1
ATOM 732 C C . ILE A 1 91 ? 25.308 -5.699 -4.329 1.00 93.06 91 ILE A C 1
ATOM 734 O O . ILE A 1 91 ? 25.790 -5.794 -5.456 1.00 93.06 91 ILE A O 1
ATOM 738 N N . ILE A 1 92 ? 25.399 -6.689 -3.436 1.00 91.50 92 ILE A N 1
ATOM 739 C CA . ILE A 1 92 ? 26.086 -7.958 -3.714 1.00 91.50 92 ILE A CA 1
ATOM 740 C C . ILE A 1 92 ? 25.435 -8.672 -4.905 1.00 91.50 92 ILE A C 1
ATOM 742 O O . ILE A 1 92 ? 26.135 -9.077 -5.834 1.00 91.50 92 ILE A O 1
ATOM 746 N N . ASN A 1 93 ? 24.101 -8.789 -4.931 1.00 89.31 93 ASN A N 1
ATOM 747 C CA . ASN A 1 93 ? 23.403 -9.407 -6.061 1.00 89.31 93 ASN A CA 1
ATOM 748 C C . ASN A 1 93 ? 23.616 -8.641 -7.367 1.00 89.31 93 ASN A C 1
ATOM 750 O O . ASN A 1 93 ? 23.818 -9.270 -8.404 1.00 89.31 93 ASN A O 1
ATOM 754 N N . ALA A 1 94 ? 23.617 -7.309 -7.327 1.00 88.88 94 ALA A N 1
ATOM 755 C CA . ALA A 1 94 ? 23.873 -6.470 -8.489 1.00 88.88 94 ALA A CA 1
ATOM 756 C C . ALA A 1 94 ? 25.297 -6.674 -9.033 1.00 88.88 94 ALA A C 1
ATOM 758 O O . ALA A 1 94 ? 25.464 -6.824 -10.244 1.00 88.88 94 ALA A O 1
ATOM 759 N N . ILE A 1 95 ? 26.307 -6.765 -8.158 1.00 89.75 95 ILE A N 1
ATOM 760 C CA . ILE A 1 95 ? 27.693 -7.078 -8.541 1.00 89.75 95 ILE A CA 1
ATOM 761 C C . ILE A 1 95 ? 27.769 -8.468 -9.180 1.00 89.75 95 ILE A C 1
ATOM 763 O O . ILE A 1 95 ? 28.363 -8.616 -10.245 1.00 89.75 95 ILE A O 1
ATOM 767 N N . ILE A 1 96 ? 27.127 -9.480 -8.588 1.00 86.69 96 ILE A N 1
ATOM 768 C CA . ILE A 1 96 ? 27.091 -10.841 -9.146 1.00 86.69 96 ILE A CA 1
ATOM 769 C C . ILE A 1 96 ? 26.430 -10.847 -10.530 1.00 86.69 96 ILE A C 1
ATOM 771 O O . ILE A 1 96 ? 26.969 -11.448 -11.458 1.00 86.69 96 ILE A O 1
ATOM 775 N N . VAL A 1 97 ? 25.297 -10.155 -10.704 1.00 84.75 97 VAL A N 1
ATOM 776 C CA . VAL A 1 97 ? 24.636 -10.015 -12.013 1.00 84.75 97 VAL A CA 1
ATOM 777 C C . VAL A 1 97 ? 25.572 -9.336 -13.014 1.00 84.75 97 VAL A C 1
ATOM 779 O O . VAL A 1 97 ? 25.674 -9.796 -14.150 1.00 84.75 97 VAL A O 1
ATOM 782 N N . TYR A 1 98 ? 26.267 -8.270 -12.612 1.00 85.25 98 TYR A N 1
ATOM 783 C CA . TYR A 1 98 ? 27.204 -7.537 -13.465 1.00 85.25 98 TYR A CA 1
ATOM 784 C C . TYR A 1 98 ? 28.381 -8.415 -13.917 1.00 85.25 98 TYR A C 1
ATOM 786 O O . TYR A 1 98 ? 28.650 -8.509 -15.115 1.00 85.25 98 TYR A O 1
ATOM 794 N N . LEU A 1 99 ? 29.017 -9.131 -12.984 1.00 84.56 99 LEU A N 1
ATOM 795 C CA . LEU A 1 99 ? 30.107 -10.069 -13.270 1.00 84.56 99 LEU A CA 1
ATOM 796 C C . LEU A 1 99 ? 29.644 -11.260 -14.116 1.00 84.56 99 LEU A C 1
ATOM 798 O O . LEU A 1 99 ? 30.377 -11.734 -14.972 1.00 84.56 99 LEU A O 1
ATOM 802 N N . ASN A 1 100 ? 28.416 -11.740 -13.918 1.00 76.62 100 ASN A N 1
ATOM 803 C CA . ASN A 1 100 ? 27.867 -12.838 -14.710 1.00 76.62 100 ASN A CA 1
ATOM 804 C C . ASN A 1 100 ? 27.428 -12.392 -16.111 1.00 76.62 100 ASN A C 1
ATOM 806 O O . ASN A 1 100 ? 27.479 -13.196 -17.045 1.00 76.62 100 ASN A O 1
ATOM 810 N N . ARG A 1 101 ? 27.008 -11.131 -16.291 1.00 66.56 101 ARG A N 1
ATOM 811 C CA . ARG A 1 101 ? 26.595 -10.590 -17.595 1.00 66.56 101 ARG A CA 1
ATOM 812 C C . ARG A 1 101 ? 27.739 -10.526 -18.602 1.00 66.56 101 ARG A C 1
ATOM 814 O O . ARG A 1 101 ? 27.462 -10.678 -19.785 1.00 66.56 101 ARG A O 1
ATOM 821 N N . THR A 1 102 ? 28.997 -10.411 -18.175 1.00 53.38 102 THR A N 1
ATOM 822 C CA . THR A 1 102 ? 30.151 -10.469 -19.096 1.00 53.38 102 THR A CA 1
ATOM 823 C C . THR A 1 102 ? 30.347 -11.852 -19.735 1.00 53.38 102 THR A C 1
ATOM 825 O O . THR A 1 102 ? 31.057 -11.960 -20.727 1.00 53.38 102 THR A O 1
ATOM 828 N N . THR A 1 103 ? 29.670 -12.899 -19.239 1.00 49.62 103 THR A N 1
ATOM 829 C CA . THR A 1 103 ? 29.755 -14.275 -19.776 1.00 49.62 103 THR A CA 1
ATOM 830 C C . THR A 1 103 ? 28.525 -14.730 -20.570 1.00 49.62 103 THR A C 1
ATOM 832 O O . THR A 1 103 ? 28.563 -15.784 -21.197 1.00 49.62 103 THR A O 1
ATOM 835 N N . ALA A 1 104 ? 27.421 -13.973 -20.556 1.00 48.03 104 ALA A N 1
ATOM 836 C CA . ALA A 1 104 ? 26.146 -14.427 -21.117 1.00 48.03 104 ALA A CA 1
ATOM 837 C C . ALA A 1 104 ? 25.265 -13.260 -21.595 1.00 48.03 104 ALA A C 1
ATOM 839 O O . ALA A 1 104 ? 24.189 -13.015 -21.046 1.00 48.03 104 ALA A O 1
ATOM 840 N N . ILE A 1 105 ? 25.692 -12.537 -22.632 1.00 46.97 105 ILE A N 1
ATOM 841 C CA . ILE A 1 105 ? 24.797 -11.636 -23.372 1.00 46.97 105 ILE A CA 1
ATOM 842 C C . ILE A 1 105 ? 24.198 -12.416 -24.544 1.00 46.97 105 ILE A C 1
ATOM 844 O O . ILE A 1 105 ? 24.651 -12.345 -25.676 1.00 46.97 105 ILE A O 1
ATOM 848 N N . SER A 1 106 ? 23.147 -13.170 -24.243 1.00 39.19 106 SER A N 1
ATOM 849 C CA . SER A 1 106 ? 22.052 -13.406 -25.182 1.00 39.19 106 SER A CA 1
ATOM 850 C C . SER A 1 106 ? 20.778 -13.065 -24.424 1.00 39.19 106 SER A C 1
ATOM 852 O O . SER A 1 106 ? 20.038 -13.938 -23.969 1.00 39.19 106 SER A O 1
ATOM 854 N N . PHE A 1 107 ? 20.582 -11.766 -24.189 1.00 46.34 107 PHE A N 1
ATOM 855 C CA . PHE A 1 107 ? 19.317 -11.245 -23.692 1.00 46.34 107 PHE A CA 1
ATOM 856 C C . PHE A 1 107 ? 18.301 -11.461 -24.812 1.00 46.34 107 PHE A C 1
ATOM 858 O O . PHE A 1 107 ? 18.242 -10.703 -25.770 1.00 46.34 107 PHE A O 1
ATOM 865 N N . ASN A 1 108 ? 17.583 -12.577 -24.740 1.00 40.28 108 ASN A N 1
ATOM 866 C CA . ASN A 1 108 ? 16.551 -12.901 -25.704 1.00 40.28 108 ASN A CA 1
ATOM 867 C C . ASN A 1 108 ? 15.474 -11.805 -25.616 1.00 40.28 108 ASN A C 1
ATOM 869 O O . ASN A 1 108 ? 14.860 -11.623 -24.559 1.00 40.28 108 ASN A O 1
ATOM 873 N N . ASP A 1 109 ? 15.237 -11.110 -26.730 1.00 46.19 109 ASP A N 1
ATOM 874 C CA . ASP A 1 109 ? 14.186 -10.099 -26.971 1.00 46.19 109 ASP A CA 1
ATOM 875 C C . ASP A 1 109 ? 12.762 -10.560 -26.582 1.00 46.19 109 ASP A C 1
ATOM 877 O O . ASP A 1 109 ? 11.794 -9.796 -26.562 1.00 46.19 109 ASP A O 1
ATOM 881 N N . SER A 1 110 ? 12.606 -11.834 -26.221 1.00 45.31 110 SER A N 1
ATOM 882 C CA . SER A 1 110 ? 11.351 -12.456 -25.816 1.00 45.31 110 SER A CA 1
ATOM 883 C C . SER A 1 110 ? 10.738 -11.879 -24.530 1.00 45.31 110 SER A C 1
ATOM 885 O O . SER A 1 110 ? 9.532 -11.994 -24.350 1.00 45.31 110 SER A O 1
ATOM 887 N N . ARG A 1 111 ? 11.523 -11.274 -23.619 1.00 45.78 111 ARG A N 1
ATOM 888 C CA . ARG A 1 111 ? 10.958 -10.640 -22.401 1.00 45.78 111 ARG A CA 1
ATOM 889 C C . ARG A 1 111 ? 10.508 -9.198 -22.621 1.00 45.78 111 ARG A C 1
ATOM 891 O O . ARG A 1 111 ? 9.505 -8.801 -22.039 1.00 45.78 111 ARG A O 1
ATOM 898 N N . LEU A 1 112 ? 11.202 -8.443 -23.473 1.00 47.16 112 LEU A N 1
ATOM 899 C CA . LEU A 1 112 ? 10.762 -7.108 -23.897 1.00 47.16 112 LEU A CA 1
ATOM 900 C C . LEU A 1 112 ? 9.438 -7.206 -24.669 1.00 47.16 112 LEU A C 1
ATOM 902 O O . LEU A 1 112 ? 8.484 -6.507 -24.346 1.00 47.16 112 LEU A O 1
ATOM 906 N N . SER A 1 113 ? 9.322 -8.195 -25.558 1.00 44.53 113 SER A N 1
ATOM 907 C CA . SER A 1 113 ? 8.073 -8.472 -26.282 1.00 44.53 113 SER A CA 1
ATOM 908 C C . SER A 1 113 ? 6.930 -9.029 -25.414 1.00 44.53 113 SER A C 1
ATOM 910 O O . SER A 1 113 ? 5.768 -8.885 -25.783 1.00 44.53 113 SER A O 1
ATOM 912 N N . GLU A 1 114 ? 7.194 -9.639 -24.251 1.00 47.28 114 GLU A N 1
ATOM 913 C CA . GLU A 1 114 ? 6.133 -9.990 -23.288 1.00 47.28 114 GLU A CA 1
ATOM 914 C C . GLU A 1 114 ? 5.615 -8.782 -22.509 1.00 47.28 114 GLU A C 1
ATOM 916 O O . GLU A 1 114 ? 4.410 -8.698 -22.275 1.00 47.28 114 GLU A O 1
ATOM 921 N N . ILE A 1 115 ? 6.491 -7.835 -22.163 1.00 49.62 115 ILE A N 1
ATOM 922 C CA . ILE A 1 115 ? 6.107 -6.572 -21.520 1.00 49.62 115 ILE A CA 1
ATOM 923 C C . ILE A 1 115 ? 5.242 -5.735 -22.477 1.00 49.62 115 ILE A C 1
ATOM 925 O O . ILE A 1 115 ? 4.212 -5.215 -22.054 1.00 49.62 115 ILE A O 1
ATOM 929 N N . ASP A 1 116 ? 5.567 -5.715 -23.773 1.00 45.88 116 ASP A N 1
ATOM 930 C CA . ASP A 1 116 ? 4.766 -5.029 -24.799 1.00 45.88 116 ASP A CA 1
ATOM 931 C C . ASP A 1 116 ? 3.396 -5.688 -25.065 1.00 45.88 116 ASP A C 1
ATOM 933 O O . ASP A 1 116 ? 2.451 -5.019 -25.488 1.00 45.88 116 ASP A O 1
ATOM 937 N N . ARG A 1 117 ? 3.237 -6.993 -24.782 1.00 44.47 117 ARG A N 1
ATOM 938 C CA . ARG A 1 117 ? 1.945 -7.702 -24.914 1.00 44.47 117 ARG A CA 1
ATOM 939 C C . ARG A 1 117 ? 0.968 -7.396 -23.780 1.00 44.47 117 ARG A C 1
ATOM 941 O O . ARG A 1 117 ? -0.243 -7.502 -23.982 1.00 44.47 117 ARG A O 1
ATOM 948 N N . PHE A 1 118 ? 1.455 -6.979 -22.613 1.00 45.84 118 PHE A N 1
ATOM 949 C CA . PHE A 1 118 ? 0.621 -6.493 -21.514 1.00 45.84 118 PHE A CA 1
ATOM 950 C C . PHE A 1 118 ? 0.309 -5.006 -21.695 1.00 45.84 118 PHE A C 1
ATOM 952 O O . PHE A 1 118 ? 0.693 -4.197 -20.867 1.00 45.84 118 PHE A O 1
ATOM 959 N N . GLY A 1 119 ? -0.399 -4.666 -22.778 1.00 44.91 119 GLY A N 1
ATOM 960 C CA . GLY A 1 119 ? -1.083 -3.387 -22.990 1.00 44.91 119 GLY A CA 1
ATOM 961 C C . GLY A 1 119 ? -0.321 -2.142 -22.522 1.00 44.91 119 GLY A C 1
ATOM 962 O O . GLY A 1 119 ? -0.406 -1.780 -21.350 1.00 44.91 119 GLY A O 1
ATOM 963 N N . SER A 1 120 ? 0.308 -1.460 -23.484 1.00 50.16 120 SER A N 1
ATOM 964 C CA . SER A 1 120 ? 1.036 -0.170 -23.471 1.00 50.16 120 SER A CA 1
ATOM 965 C C . SER A 1 120 ? 0.563 0.957 -22.519 1.00 50.16 120 SER A C 1
ATOM 967 O O . SER A 1 120 ? 1.211 1.999 -22.439 1.00 50.16 120 SER A O 1
ATOM 969 N N . ASP A 1 121 ? -0.528 0.791 -21.777 1.00 55.69 121 ASP A N 1
ATOM 970 C CA . ASP A 1 121 ? -1.090 1.782 -20.871 1.00 55.69 121 ASP A CA 1
ATOM 971 C C . ASP A 1 121 ? -0.744 1.563 -19.391 1.00 55.69 121 ASP A C 1
ATOM 973 O O . ASP A 1 121 ? -0.916 2.489 -18.600 1.00 55.69 121 ASP A O 1
ATOM 977 N N . ARG A 1 122 ? -0.246 0.408 -18.936 1.00 58.75 122 ARG A N 1
ATOM 978 C CA . ARG A 1 122 ? 0.048 0.220 -17.497 1.00 58.75 122 ARG A CA 1
ATOM 979 C C . ARG A 1 122 ? 1.540 0.278 -17.219 1.00 58.75 122 ARG A C 1
ATOM 981 O O . ARG A 1 122 ? 2.288 -0.566 -17.681 1.00 58.75 122 ARG A O 1
ATOM 988 N N . ILE A 1 123 ? 1.962 1.253 -16.410 1.00 70.31 123 ILE A N 1
ATOM 989 C CA . ILE A 1 123 ? 3.340 1.327 -15.916 1.00 70.31 123 ILE A CA 1
ATOM 990 C C . ILE A 1 123 ? 3.511 0.169 -14.913 1.00 70.31 123 ILE A C 1
ATOM 992 O O . ILE A 1 123 ? 2.893 0.214 -13.838 1.00 70.31 123 ILE A O 1
ATOM 996 N N . PRO A 1 124 ? 4.293 -0.880 -15.235 1.00 73.75 124 PRO A N 1
ATOM 997 C CA . PRO A 1 124 ? 4.319 -2.118 -14.453 1.00 73.75 124 PRO A CA 1
ATOM 998 C C . PRO A 1 124 ? 4.824 -1.876 -13.027 1.00 73.75 124 PRO A C 1
ATOM 1000 O O . PRO A 1 124 ? 4.234 -2.364 -12.069 1.00 73.75 124 PRO A O 1
ATOM 1003 N N . TYR A 1 125 ? 5.826 -1.009 -12.863 1.00 77.50 125 TYR A N 1
ATOM 1004 C CA . TYR A 1 125 ? 6.365 -0.640 -11.551 1.00 77.50 125 TYR A CA 1
ATOM 1005 C C . TYR A 1 125 ? 5.339 0.025 -10.631 1.00 77.50 125 TYR A C 1
ATOM 1007 O O . TYR A 1 125 ? 5.267 -0.301 -9.451 1.00 77.50 125 TYR A O 1
ATOM 1015 N N . VAL A 1 126 ? 4.512 0.930 -11.161 1.00 80.88 126 VAL A N 1
ATOM 1016 C CA . VAL A 1 126 ? 3.482 1.616 -10.363 1.00 80.88 126 VAL A CA 1
ATOM 1017 C C . VAL A 1 126 ? 2.372 0.637 -9.970 1.00 80.88 126 VAL A C 1
ATOM 1019 O O . VAL A 1 126 ? 1.842 0.707 -8.864 1.00 80.88 126 VAL A O 1
ATOM 1022 N N . SER A 1 127 ? 2.064 -0.323 -10.846 1.00 82.25 127 SER A N 1
ATOM 1023 C CA . SER A 1 127 ? 1.114 -1.401 -10.547 1.00 82.25 127 SER A CA 1
ATOM 1024 C C . SER A 1 127 ? 1.641 -2.325 -9.442 1.00 82.25 127 SER A C 1
ATOM 1026 O O . SER A 1 127 ? 0.899 -2.659 -8.518 1.00 82.25 127 SER A O 1
ATOM 1028 N N . ASN A 1 128 ? 2.932 -2.672 -9.477 1.00 82.56 128 ASN A N 1
ATOM 1029 C CA . ASN A 1 128 ? 3.572 -3.463 -8.424 1.00 82.56 128 ASN A CA 1
ATOM 1030 C C . ASN A 1 128 ? 3.599 -2.699 -7.096 1.00 82.56 128 ASN A C 1
ATOM 1032 O O . ASN A 1 128 ? 3.243 -3.259 -6.063 1.00 82.56 128 ASN A O 1
ATOM 1036 N N . LEU A 1 129 ? 3.919 -1.405 -7.124 1.00 85.12 129 LEU A N 1
ATOM 1037 C CA . LEU A 1 129 ? 3.900 -0.542 -5.944 1.00 85.12 129 LEU A CA 1
ATOM 1038 C C . LEU A 1 129 ? 2.491 -0.419 -5.330 1.00 85.12 129 LEU A C 1
ATOM 1040 O O . LEU A 1 129 ? 2.346 -0.434 -4.109 1.00 85.12 129 LEU A O 1
ATOM 1044 N N . LEU A 1 130 ? 1.437 -0.376 -6.154 1.00 88.25 130 LEU A N 1
ATOM 1045 C CA . LEU A 1 130 ? 0.058 -0.446 -5.664 1.00 88.25 130 LEU A CA 1
ATOM 1046 C C . LEU A 1 130 ? -0.244 -1.801 -5.013 1.00 88.25 130 LEU A C 1
ATOM 1048 O O . LEU A 1 130 ? -0.870 -1.852 -3.956 1.00 88.25 130 LEU A O 1
ATOM 1052 N N . SER A 1 131 ? 0.197 -2.899 -5.631 1.00 87.25 131 SER A N 1
ATOM 1053 C CA . SER A 1 131 ? -0.044 -4.246 -5.106 1.00 87.25 131 SER A CA 1
ATOM 1054 C C . SER A 1 131 ? 0.629 -4.471 -3.749 1.00 87.25 131 SER A C 1
ATOM 1056 O O . SER A 1 131 ? -0.002 -5.000 -2.834 1.00 87.25 131 SER A O 1
ATOM 1058 N N . THR A 1 132 ? 1.870 -4.002 -3.577 1.00 86.25 132 THR A N 1
ATOM 1059 C CA . THR A 1 132 ? 2.595 -4.115 -2.307 1.00 86.25 132 THR A CA 1
ATOM 1060 C C . THR A 1 132 ? 1.925 -3.285 -1.225 1.00 86.25 132 THR A C 1
ATOM 1062 O O . THR A 1 132 ? 1.710 -3.795 -0.129 1.00 86.25 132 THR A O 1
ATOM 1065 N N . LEU A 1 133 ? 1.479 -2.068 -1.549 1.00 89.62 133 LEU A N 1
ATOM 1066 C CA . LEU A 1 133 ? 0.710 -1.232 -0.630 1.00 89.62 133 LEU A CA 1
ATOM 1067 C C . LEU A 1 133 ? -0.612 -1.896 -0.197 1.00 89.62 133 LEU A C 1
ATOM 1069 O O . LEU A 1 133 ? -0.938 -1.907 0.990 1.00 89.62 133 LEU A O 1
ATOM 1073 N N . LEU A 1 134 ? -1.374 -2.488 -1.121 1.00 89.94 134 LEU A N 1
ATOM 1074 C CA . LEU A 1 134 ? -2.632 -3.176 -0.793 1.00 89.94 134 LEU A CA 1
ATOM 1075 C C . LEU A 1 134 ? -2.418 -4.404 0.104 1.00 89.94 134 LEU A C 1
ATOM 1077 O O . LEU A 1 134 ? -3.213 -4.671 1.006 1.00 89.94 134 LEU A O 1
ATOM 1081 N N . ILE A 1 135 ? -1.329 -5.140 -0.101 1.00 88.81 135 ILE A N 1
ATOM 1082 C CA . ILE A 1 135 ? -0.990 -6.290 0.742 1.00 88.81 135 ILE A CA 1
ATOM 1083 C C . ILE A 1 135 ? -0.501 -5.826 2.117 1.00 88.81 135 ILE A C 1
ATOM 1085 O O . ILE A 1 135 ? -0.960 -6.357 3.126 1.00 88.81 135 ILE A O 1
ATOM 1089 N N . ALA A 1 136 ? 0.345 -4.793 2.177 1.00 87.50 136 ALA A N 1
ATOM 1090 C CA . ALA A 1 136 ? 0.820 -4.191 3.424 1.00 87.50 136 ALA A CA 1
ATOM 1091 C C . ALA A 1 136 ? -0.339 -3.729 4.310 1.00 87.50 136 ALA A C 1
ATOM 1093 O O . ALA A 1 136 ? -0.368 -3.991 5.511 1.00 87.50 136 ALA A O 1
ATOM 1094 N N . THR A 1 137 ? -1.309 -3.049 3.699 1.00 89.31 137 THR A N 1
ATOM 1095 C CA . THR A 1 137 ? -2.495 -2.524 4.381 1.00 89.31 137 THR A CA 1
ATOM 1096 C C . THR A 1 137 ? -3.408 -3.636 4.859 1.00 89.31 137 THR A C 1
ATOM 1098 O O . THR A 1 137 ? -3.804 -3.627 6.020 1.00 89.31 137 THR A O 1
ATOM 1101 N N . THR A 1 138 ? -3.683 -4.630 4.013 1.00 89.44 138 THR A N 1
ATOM 1102 C CA . THR A 1 138 ? -4.484 -5.799 4.400 1.00 89.44 138 THR A CA 1
ATOM 1103 C C . THR A 1 138 ? -3.826 -6.557 5.552 1.00 89.44 138 THR A C 1
ATOM 1105 O O . THR A 1 138 ? -4.493 -6.886 6.531 1.00 89.44 138 THR A O 1
ATOM 1108 N N . PHE A 1 139 ? -2.510 -6.776 5.476 1.00 89.12 139 PHE A N 1
ATOM 1109 C CA . PHE A 1 139 ? -1.748 -7.381 6.561 1.00 89.12 139 PHE A CA 1
ATOM 1110 C C . PHE A 1 139 ? -1.829 -6.536 7.830 1.00 89.12 139 PHE A C 1
ATOM 1112 O O . PHE A 1 139 ? -2.126 -7.080 8.879 1.00 89.12 139 PHE A O 1
ATOM 1119 N N . SER A 1 140 ? -1.635 -5.218 7.745 1.00 87.31 140 SER A N 1
ATOM 1120 C CA . SER A 1 140 ? -1.677 -4.326 8.913 1.00 87.31 140 SER A CA 1
ATOM 1121 C C . SER A 1 140 ? -3.056 -4.318 9.582 1.00 87.31 140 SER A C 1
ATOM 1123 O O . SER A 1 140 ? -3.140 -4.344 10.806 1.00 87.31 140 SER A O 1
ATOM 1125 N N . ILE A 1 141 ? -4.138 -4.339 8.792 1.00 88.69 141 ILE A N 1
ATOM 1126 C CA . ILE A 1 141 ? -5.518 -4.431 9.295 1.00 88.69 141 ILE A CA 1
ATOM 1127 C C . ILE A 1 141 ? -5.740 -5.752 10.035 1.00 88.69 141 ILE A C 1
ATOM 1129 O O . ILE A 1 141 ? -6.375 -5.753 11.080 1.00 88.69 141 ILE A O 1
ATOM 1133 N N . LEU A 1 142 ? -5.213 -6.863 9.518 1.00 88.94 142 LEU A N 1
ATOM 1134 C CA . LEU A 1 142 ? -5.317 -8.165 10.178 1.00 88.94 142 LEU A CA 1
ATOM 1135 C C . LEU A 1 142 ? -4.411 -8.249 11.418 1.00 88.94 142 LEU A C 1
ATOM 1137 O O . LEU A 1 142 ? -4.806 -8.771 12.454 1.00 88.94 142 LEU A O 1
ATOM 1141 N N . ALA A 1 143 ? -3.188 -7.732 11.313 1.00 87.44 143 ALA A N 1
ATOM 1142 C CA . ALA A 1 143 ? -2.149 -7.827 12.327 1.00 87.44 143 ALA A CA 1
ATOM 1143 C C . ALA A 1 143 ? -2.491 -7.024 13.590 1.00 87.44 143 ALA A C 1
ATOM 1145 O O . ALA A 1 143 ? -2.097 -7.425 14.683 1.00 87.44 143 ALA A O 1
ATOM 1146 N N . VAL A 1 144 ? -3.259 -5.933 13.465 1.00 84.00 144 VAL A N 1
ATOM 1147 C CA . VAL A 1 144 ? -3.619 -5.055 14.592 1.00 84.00 144 VAL A CA 1
ATOM 1148 C C . VAL A 1 144 ? -4.426 -5.762 15.685 1.00 84.00 144 VAL A C 1
ATOM 1150 O O . VAL A 1 144 ? -4.402 -5.324 16.838 1.00 84.00 144 VAL A O 1
ATOM 1153 N N . ASP A 1 145 ? -5.109 -6.857 15.355 1.00 84.38 145 ASP A N 1
ATOM 1154 C CA . ASP A 1 145 ? -5.861 -7.661 16.321 1.00 84.38 145 ASP A CA 1
ATOM 1155 C C . ASP A 1 145 ? -4.952 -8.587 17.152 1.00 84.38 145 ASP A C 1
ATOM 1157 O O . ASP A 1 145 ? -5.371 -9.104 18.188 1.00 84.38 145 ASP A O 1
ATOM 1161 N N . PHE A 1 146 ? -3.685 -8.759 16.756 1.00 85.50 146 PHE A N 1
ATOM 1162 C CA . PHE A 1 146 ? -2.710 -9.595 17.455 1.00 85.50 146 PHE A CA 1
ATOM 1163 C C . PHE A 1 146 ? -1.776 -8.765 18.349 1.00 85.50 146 PHE A C 1
ATOM 1165 O O . PHE A 1 146 ? -1.459 -7.608 18.076 1.00 85.50 146 PHE A O 1
ATOM 1172 N N . SER A 1 147 ? -1.290 -9.372 19.436 1.00 82.12 147 SER A N 1
ATOM 1173 C CA . SER A 1 147 ? -0.318 -8.753 20.356 1.00 82.12 147 SER A CA 1
ATOM 1174 C C . SER A 1 147 ? 1.096 -8.658 19.779 1.00 82.12 147 SER A C 1
ATOM 1176 O O . SER A 1 147 ? 1.895 -7.857 20.249 1.00 82.12 147 SER A O 1
ATOM 1178 N N . ILE A 1 148 ? 1.393 -9.468 18.760 1.00 86.00 148 ILE A N 1
ATOM 1179 C CA . ILE A 1 148 ? 2.694 -9.525 18.082 1.00 86.00 148 ILE A CA 1
ATOM 1180 C C . ILE A 1 148 ? 2.939 -8.258 17.241 1.00 86.00 148 ILE A C 1
ATOM 1182 O O . ILE A 1 148 ? 4.085 -7.917 16.964 1.00 86.00 148 ILE A O 1
ATOM 1186 N N . PHE A 1 149 ? 1.880 -7.549 16.838 1.00 85.69 149 PHE A N 1
ATOM 1187 C CA . PHE A 1 149 ? 1.992 -6.313 16.071 1.00 85.69 149 PHE A CA 1
ATOM 1188 C C . PHE A 1 149 ? 2.201 -5.105 17.006 1.00 85.69 149 PHE A C 1
ATOM 1190 O O . PHE A 1 149 ? 1.335 -4.821 17.845 1.00 85.69 149 PHE A O 1
ATOM 1197 N N . PRO A 1 150 ? 3.312 -4.355 16.872 1.00 84.44 150 PRO A N 1
ATOM 1198 C CA . PRO A 1 150 ? 3.592 -3.192 17.702 1.00 84.44 150 PRO A CA 1
ATOM 1199 C C . PRO A 1 150 ? 2.530 -2.106 17.521 1.00 84.44 150 PRO A C 1
ATOM 1201 O O . PRO A 1 150 ? 2.242 -1.658 16.410 1.00 84.44 150 PRO A O 1
ATOM 1204 N N . ARG A 1 151 ? 2.001 -1.587 18.634 1.00 79.94 151 ARG A N 1
ATOM 1205 C CA . ARG A 1 151 ? 0.956 -0.545 18.615 1.00 79.94 151 ARG A CA 1
ATOM 1206 C C . ARG A 1 151 ? 1.414 0.768 17.984 1.00 79.94 151 ARG A C 1
ATOM 1208 O O . ARG A 1 151 ? 0.583 1.515 17.478 1.00 79.94 151 ARG A O 1
ATOM 1215 N N . ARG A 1 152 ? 2.722 1.022 17.917 1.00 79.06 152 ARG A N 1
ATOM 1216 C CA . ARG A 1 152 ? 3.272 2.201 17.233 1.00 79.06 152 ARG A CA 1
ATOM 1217 C C . ARG A 1 152 ? 2.962 2.256 15.731 1.00 79.06 152 ARG A C 1
ATOM 1219 O O . ARG A 1 152 ? 2.914 3.344 15.174 1.00 79.06 152 ARG A O 1
ATOM 1226 N N . PHE A 1 153 ? 2.705 1.116 15.084 1.00 81.25 153 PHE A N 1
ATOM 1227 C CA . PHE A 1 153 ? 2.318 1.060 13.667 1.00 81.25 153 PHE A CA 1
ATOM 1228 C C . PHE A 1 153 ? 0.804 1.050 13.445 1.00 81.25 153 PHE A C 1
ATOM 1230 O O . PHE A 1 153 ? 0.349 1.127 12.301 1.00 81.25 153 PHE A O 1
ATOM 1237 N N . SER A 1 154 ? 0.030 0.948 14.526 1.00 81.81 154 SER A N 1
ATOM 1238 C CA . SER A 1 154 ? -1.425 1.008 14.466 1.00 81.81 154 SER A CA 1
ATOM 1239 C C . SER A 1 154 ? -1.916 2.436 14.242 1.00 81.81 154 SER A C 1
ATOM 1241 O O . SER A 1 154 ? -1.174 3.404 14.431 1.00 81.81 154 SER A O 1
ATOM 1243 N N . LYS A 1 155 ? -3.181 2.544 13.830 1.00 79.50 155 LYS A N 1
ATOM 1244 C CA . LYS A 1 155 ? -3.858 3.814 13.583 1.00 79.50 155 LYS A CA 1
ATOM 1245 C C . LYS A 1 155 ? -3.703 4.781 14.753 1.00 79.50 155 LYS A C 1
ATOM 1247 O O . LYS A 1 155 ? -3.868 4.402 15.913 1.00 79.50 155 LYS A O 1
ATOM 1252 N N . THR A 1 156 ? -3.414 6.035 14.424 1.00 76.56 156 THR A N 1
ATOM 1253 C CA . THR A 1 156 ? -3.164 7.089 15.411 1.00 76.56 156 THR A CA 1
ATOM 1254 C C . THR A 1 156 ? -4.330 8.055 15.496 1.00 76.56 156 THR A C 1
ATOM 1256 O O . THR A 1 156 ? -4.962 8.363 14.492 1.00 76.56 156 THR A O 1
ATOM 1259 N N . GLU A 1 157 ? -4.604 8.565 16.697 1.00 68.50 157 GLU A N 1
ATOM 1260 C CA . GLU A 1 157 ? -5.729 9.490 16.900 1.00 68.50 157 GLU A CA 1
ATOM 1261 C C . GLU A 1 157 ? -5.378 10.948 16.558 1.00 68.50 157 GLU A C 1
ATOM 1263 O O . GLU A 1 157 ? -6.257 11.712 16.175 1.00 68.50 157 GLU A O 1
ATOM 1268 N N . ILE A 1 158 ? -4.107 11.351 16.703 1.00 66.75 158 ILE A N 1
ATOM 1269 C CA . ILE A 1 158 ? -3.707 12.775 16.682 1.00 66.75 158 ILE A CA 1
ATOM 1270 C C . ILE A 1 158 ? -2.688 13.091 15.580 1.00 66.75 158 ILE A C 1
ATOM 1272 O O . ILE A 1 158 ? -2.758 14.143 14.951 1.00 66.75 158 ILE A O 1
ATOM 1276 N N . LYS A 1 159 ? -1.698 12.215 15.369 1.00 65.38 159 LYS A N 1
ATOM 1277 C CA . LYS A 1 159 ? -0.519 12.532 14.549 1.00 65.38 159 LYS A CA 1
ATOM 1278 C C . LYS A 1 159 ? -0.672 12.155 13.072 1.00 65.38 159 LYS A C 1
ATOM 1280 O O . LYS A 1 159 ? -0.081 12.825 12.237 1.00 65.38 159 LYS A O 1
ATOM 1285 N N . GLY A 1 160 ? -1.422 11.102 12.747 1.00 72.19 160 GLY A N 1
ATOM 1286 C CA . GLY A 1 160 ? -1.626 10.617 11.374 1.00 72.19 160 GLY A CA 1
ATOM 1287 C C . GLY A 1 160 ? -0.401 9.955 10.725 1.00 72.19 160 GLY A C 1
ATOM 1288 O O . GLY A 1 160 ? -0.436 9.638 9.539 1.00 72.19 160 GLY A O 1
ATOM 1289 N N . TRP A 1 161 ? 0.684 9.746 11.477 1.00 75.94 161 TRP A N 1
ATOM 1290 C CA . TRP A 1 161 ? 1.918 9.118 10.999 1.00 75.94 161 TRP A CA 1
ATOM 1291 C C . TRP A 1 161 ? 1.980 7.676 11.504 1.00 75.94 161 TRP A C 1
ATOM 1293 O O . TRP A 1 161 ? 2.590 7.386 12.531 1.00 75.94 161 TRP A O 1
ATOM 1303 N N . SER A 1 162 ? 1.307 6.768 10.801 1.00 82.94 162 SER A N 1
ATOM 1304 C CA . SER A 1 162 ? 1.409 5.327 11.038 1.00 82.94 162 SER A CA 1
ATOM 1305 C C . SER A 1 162 ? 1.361 4.547 9.731 1.00 82.94 162 SER A C 1
ATOM 1307 O O . SER A 1 162 ? 0.896 5.043 8.702 1.00 82.94 162 SER A O 1
ATOM 1309 N N . LEU A 1 163 ? 1.821 3.296 9.778 1.00 83.06 163 LEU A N 1
ATOM 1310 C CA . LEU A 1 163 ? 1.743 2.377 8.644 1.00 83.06 163 LEU A CA 1
ATOM 1311 C C . LEU A 1 163 ? 0.285 2.164 8.195 1.00 83.06 163 LEU A C 1
ATOM 1313 O O . LEU A 1 163 ? -0.000 2.097 6.999 1.00 83.06 163 LEU A O 1
ATOM 1317 N N . MET A 1 164 ? -0.640 2.107 9.158 1.00 84.06 164 MET A N 1
ATOM 1318 C CA . MET A 1 164 ? -2.072 1.948 8.908 1.00 84.06 164 MET A CA 1
ATOM 1319 C C . MET A 1 164 ? -2.702 3.204 8.284 1.00 84.06 164 MET A C 1
ATOM 1321 O O . MET A 1 164 ? -3.545 3.083 7.394 1.00 84.06 164 MET A O 1
ATOM 1325 N N . ASP A 1 165 ? -2.258 4.395 8.694 1.00 83.19 165 ASP A N 1
ATOM 1326 C CA . ASP A 1 165 ? -2.734 5.677 8.155 1.00 83.19 165 ASP A CA 1
ATOM 1327 C C . ASP A 1 165 ? -2.194 5.939 6.734 1.00 83.19 165 ASP A C 1
ATOM 1329 O O . ASP A 1 165 ? -2.915 6.457 5.875 1.00 83.19 165 ASP A O 1
ATOM 1333 N N . PHE A 1 166 ? -0.960 5.503 6.437 1.00 84.56 166 PHE A N 1
ATOM 1334 C CA . PHE A 1 166 ? -0.340 5.665 5.115 1.00 84.56 166 PHE A CA 1
ATOM 1335 C C . PHE A 1 166 ? -1.102 4.941 4.001 1.00 84.56 166 PHE A C 1
ATOM 1337 O O . PHE A 1 166 ? -1.174 5.428 2.872 1.00 84.56 166 PHE A O 1
ATOM 1344 N N . GLY A 1 167 ? -1.688 3.785 4.311 1.00 86.31 167 GLY A N 1
ATOM 1345 C CA . GLY A 1 167 ? -2.331 2.913 3.335 1.00 86.31 167 GLY A CA 1
ATOM 1346 C C . GLY A 1 167 ? -3.344 3.615 2.440 1.00 86.31 167 GLY A C 1
ATOM 1347 O O . GLY A 1 167 ? -3.249 3.591 1.214 1.00 86.31 167 GLY A O 1
ATOM 1348 N N . VAL A 1 168 ? -4.305 4.284 3.065 1.00 85.62 168 VAL A N 1
ATOM 1349 C CA . VAL A 1 168 ? -5.362 5.016 2.367 1.00 85.62 168 VAL A CA 1
ATOM 1350 C C . VAL A 1 168 ? -4.793 6.153 1.514 1.00 85.62 168 VAL A C 1
ATOM 1352 O O . VAL A 1 168 ? -5.167 6.291 0.348 1.00 85.62 168 VAL A O 1
ATOM 1355 N N . GLY A 1 169 ? -3.888 6.957 2.078 1.00 85.88 169 GLY A N 1
ATOM 1356 C CA . GLY A 1 169 ? -3.293 8.096 1.377 1.00 85.88 169 GLY A CA 1
ATOM 1357 C C . GLY A 1 169 ? -2.474 7.655 0.166 1.00 85.88 169 GLY A C 1
ATOM 1358 O O . GLY A 1 169 ? -2.663 8.174 -0.935 1.00 85.88 169 GLY A O 1
ATOM 1359 N N . GLY A 1 170 ? -1.632 6.635 0.342 1.00 87.56 170 GLY A N 1
ATOM 1360 C CA . GLY A 1 170 ? -0.850 6.043 -0.737 1.00 87.56 170 GLY A CA 1
ATOM 1361 C C . GLY A 1 170 ? -1.737 5.424 -1.816 1.00 87.56 170 GLY A C 1
ATOM 1362 O O . GLY A 1 170 ? -1.513 5.674 -2.998 1.00 87.56 170 GLY A O 1
ATOM 1363 N N . PHE A 1 171 ? -2.800 4.705 -1.439 1.00 88.88 171 PHE A N 1
ATOM 1364 C CA . PHE A 1 171 ? -3.771 4.173 -2.397 1.00 88.88 171 PHE A CA 1
ATOM 1365 C C . PHE A 1 171 ? -4.377 5.278 -3.271 1.00 88.88 171 PHE A C 1
ATOM 1367 O O . PHE A 1 171 ? -4.403 5.130 -4.494 1.00 88.88 171 PHE A O 1
ATOM 1374 N N . ILE A 1 172 ? -4.832 6.385 -2.674 1.00 88.44 172 ILE A N 1
ATOM 1375 C CA . ILE A 1 172 ? -5.408 7.519 -3.414 1.00 88.44 172 ILE A CA 1
ATOM 1376 C C . ILE A 1 172 ? -4.358 8.149 -4.335 1.00 88.44 172 ILE A C 1
ATOM 1378 O O . ILE A 1 172 ? -4.647 8.371 -5.509 1.00 88.44 172 ILE A O 1
ATOM 1382 N N . ALA A 1 173 ? -3.142 8.390 -3.838 1.00 87.81 173 ALA A N 1
ATOM 1383 C CA . ALA A 1 173 ? -2.068 9.011 -4.611 1.00 87.81 173 ALA A CA 1
ATOM 1384 C C . ALA A 1 173 ? -1.667 8.167 -5.833 1.00 87.81 173 ALA A C 1
ATOM 1386 O O . ALA A 1 173 ? -1.600 8.674 -6.954 1.00 87.81 173 ALA A O 1
ATOM 1387 N N . ILE A 1 174 ? -1.457 6.861 -5.640 1.00 87.19 174 ILE A N 1
ATOM 1388 C CA . ILE A 1 174 ? -1.052 5.947 -6.713 1.00 87.19 174 ILE A CA 1
ATOM 1389 C C . ILE A 1 174 ? -2.180 5.774 -7.734 1.00 87.19 174 ILE A C 1
ATOM 1391 O O . ILE A 1 174 ? -1.932 5.843 -8.937 1.00 87.19 174 ILE A O 1
ATOM 1395 N N . ASN A 1 175 ? -3.426 5.584 -7.281 1.00 84.50 175 ASN A N 1
ATOM 1396 C CA . ASN A 1 175 ? -4.568 5.452 -8.191 1.00 84.50 175 ASN A CA 1
ATOM 1397 C C . ASN A 1 175 ? -4.866 6.754 -8.937 1.00 84.50 175 ASN A C 1
ATOM 1399 O O . ASN A 1 175 ? -5.228 6.691 -10.106 1.00 84.50 175 ASN A O 1
ATOM 1403 N N . GLY A 1 176 ? -4.683 7.916 -8.305 1.00 81.94 176 GLY A N 1
ATOM 1404 C CA . GLY A 1 176 ? -4.781 9.214 -8.974 1.00 81.94 176 GLY A CA 1
ATOM 1405 C C . GLY A 1 176 ? -3.728 9.373 -10.073 1.00 81.94 176 GLY A C 1
ATOM 1406 O O . GLY A 1 176 ? -4.047 9.816 -11.173 1.00 81.94 176 GLY A O 1
ATOM 1407 N N . GLY A 1 177 ? -2.492 8.925 -9.824 1.00 79.00 177 GLY A N 1
ATOM 1408 C CA . GLY A 1 177 ? -1.436 8.893 -10.841 1.00 79.00 177 GLY A CA 1
ATOM 1409 C C . GLY A 1 177 ? -1.714 7.904 -11.982 1.00 79.00 177 GLY A C 1
ATOM 1410 O O . GLY A 1 177 ? -1.439 8.202 -13.143 1.00 79.00 177 GLY A O 1
ATOM 1411 N N . LEU A 1 178 ? -2.298 6.742 -11.674 1.00 76.25 178 LEU A N 1
ATOM 1412 C CA . LEU A 1 178 ? -2.676 5.722 -12.661 1.00 76.25 178 LEU A CA 1
ATOM 1413 C C . LEU A 1 178 ? -3.982 6.022 -13.406 1.00 76.25 178 LEU A C 1
ATOM 1415 O O . LEU A 1 178 ? -4.275 5.336 -14.388 1.00 76.25 178 LEU A O 1
ATOM 1419 N N . ALA A 1 179 ? -4.763 7.001 -12.948 1.00 75.50 179 ALA A N 1
ATOM 1420 C CA . ALA A 1 179 ? -6.057 7.328 -13.521 1.00 75.50 179 ALA A CA 1
ATOM 1421 C C . ALA A 1 179 ? -5.908 7.664 -15.016 1.00 75.50 179 ALA A C 1
ATOM 1423 O O . ALA A 1 179 ? -5.067 8.491 -15.369 1.00 75.50 179 ALA A O 1
ATOM 1424 N N . PRO A 1 180 ? -6.691 7.056 -15.923 1.00 68.56 180 PRO A N 1
ATOM 1425 C CA . PRO A 1 180 ? -6.632 7.398 -17.344 1.00 68.56 180 PRO A CA 1
ATOM 1426 C C . PRO A 1 180 ? -6.937 8.882 -17.593 1.00 68.56 180 PRO A C 1
ATOM 1428 O O . PRO A 1 180 ? -6.407 9.459 -18.537 1.00 68.56 180 PRO A O 1
ATOM 1431 N N . GLU A 1 181 ? -7.720 9.515 -16.715 1.00 69.06 181 GLU A N 1
ATOM 1432 C CA . GLU A 1 181 ? -8.038 10.944 -16.736 1.00 69.06 181 GLU A CA 1
ATOM 1433 C C . GLU A 1 181 ? -6.815 11.846 -16.486 1.00 69.06 181 GLU A C 1
ATOM 1435 O O . GLU A 1 181 ? -6.821 12.996 -16.916 1.00 69.06 181 GLU A O 1
ATOM 1440 N N . SER A 1 182 ? -5.750 11.342 -15.842 1.00 63.38 182 SER A N 1
ATOM 1441 C CA . SER A 1 182 ? -4.491 12.084 -15.656 1.00 63.38 182 SER A CA 1
ATOM 1442 C C . SER A 1 182 ? -3.633 12.126 -16.929 1.00 63.38 182 SER A C 1
ATOM 1444 O O . SER A 1 182 ? -2.676 12.897 -17.023 1.00 63.38 182 SER A O 1
ATOM 1446 N N . ARG A 1 183 ? -3.967 11.307 -17.937 1.00 66.75 183 ARG A N 1
ATOM 1447 C CA . ARG A 1 183 ? -3.222 11.198 -19.194 1.00 66.75 183 ARG A CA 1
ATOM 1448 C C . ARG A 1 183 ? -3.865 12.075 -20.262 1.00 66.75 183 ARG A C 1
ATOM 1450 O O . ARG A 1 183 ? -5.081 12.139 -20.378 1.00 66.75 183 ARG A O 1
ATOM 1457 N N . LYS A 1 184 ? -3.033 12.725 -21.087 1.00 56.50 184 LYS A N 1
ATOM 1458 C CA . LYS A 1 184 ? -3.389 13.764 -22.084 1.00 56.50 184 LYS A CA 1
ATOM 1459 C C . LYS A 1 184 ? -4.481 13.412 -23.120 1.00 56.50 184 LYS A C 1
ATOM 1461 O O . LYS A 1 184 ? -4.813 14.276 -23.928 1.00 56.50 184 LYS A O 1
ATOM 1466 N N . ASN A 1 185 ? -5.061 12.211 -23.117 1.00 56.47 185 ASN A N 1
ATOM 1467 C CA . ASN A 1 185 ? -6.165 11.846 -24.008 1.00 56.47 185 ASN A CA 1
ATOM 1468 C C . ASN A 1 185 ? -7.501 12.366 -23.452 1.00 56.47 185 ASN A C 1
ATOM 1470 O O . ASN A 1 185 ? -8.286 11.657 -22.819 1.00 56.47 185 ASN A O 1
ATOM 1474 N N . ARG A 1 186 ? -7.732 13.664 -23.669 1.00 57.72 186 ARG A N 1
ATOM 1475 C CA . ARG A 1 186 ? -8.929 14.385 -23.233 1.00 57.72 186 ARG A CA 1
ATOM 1476 C C . ARG A 1 186 ? -10.131 14.004 -24.107 1.00 57.72 186 ARG A C 1
ATOM 1478 O O . ARG A 1 186 ? -10.436 14.675 -25.086 1.00 57.72 186 ARG A O 1
ATOM 1485 N N . ASN A 1 187 ? -10.839 12.939 -23.737 1.00 60.97 187 ASN A N 1
ATOM 1486 C CA . ASN A 1 187 ? -12.209 12.722 -24.218 1.00 60.97 187 ASN A CA 1
ATOM 1487 C C . ASN A 1 187 ? -13.140 13.841 -23.706 1.00 60.97 187 ASN A C 1
ATOM 1489 O O . ASN A 1 187 ? -12.800 14.580 -22.772 1.00 60.97 187 ASN A O 1
ATOM 1493 N N . CYS A 1 188 ? -14.342 13.940 -24.288 1.00 69.12 188 CYS A N 1
ATOM 1494 C CA . CYS A 1 188 ? -15.377 14.885 -23.868 1.00 69.12 188 CYS A CA 1
ATOM 1495 C C . CYS A 1 188 ? -15.593 14.838 -22.342 1.00 69.12 188 CYS A C 1
ATOM 1497 O O . CYS A 1 188 ? -15.813 13.762 -21.778 1.00 69.12 188 CYS A O 1
ATOM 1499 N N . PHE A 1 189 ? -15.570 16.008 -21.685 1.00 72.25 189 PHE A N 1
ATOM 1500 C CA . PHE A 1 189 ? -15.766 16.162 -20.234 1.00 72.25 189 PHE A CA 1
ATOM 1501 C C . PHE A 1 189 ? -16.947 15.344 -19.713 1.00 72.25 189 PHE A C 1
ATOM 1503 O O . PHE A 1 189 ? -16.833 14.614 -18.732 1.00 72.25 189 PHE A O 1
ATOM 1510 N N . ARG A 1 190 ? -18.073 15.410 -20.429 1.00 72.12 190 ARG A N 1
ATOM 1511 C CA . ARG A 1 190 ? -19.314 14.742 -20.047 1.00 72.12 190 ARG A CA 1
ATOM 1512 C C . ARG A 1 190 ? -19.158 13.221 -19.998 1.00 72.12 190 ARG A C 1
ATOM 1514 O O . ARG A 1 190 ? -19.617 12.602 -19.045 1.00 72.12 190 ARG A O 1
ATOM 1521 N N . GLU A 1 191 ? -18.490 12.609 -20.972 1.00 77.56 191 GLU A N 1
ATOM 1522 C CA . GLU A 1 191 ? -18.308 11.153 -21.001 1.00 77.56 191 GLU A CA 1
ATOM 1523 C C . GLU A 1 191 ? -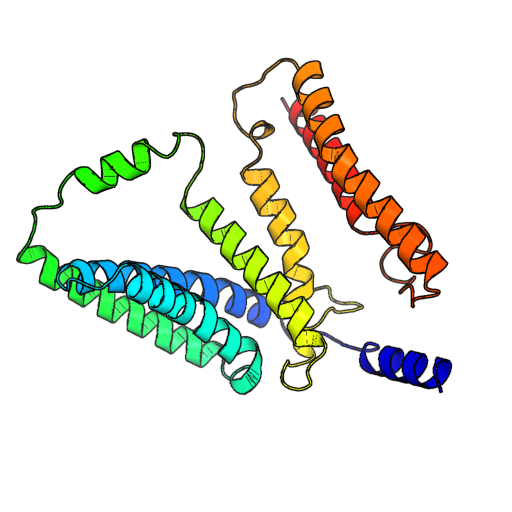17.400 10.659 -19.874 1.00 77.56 191 GLU A C 1
ATOM 1525 O O . GLU A 1 191 ? -17.727 9.680 -19.199 1.00 77.56 191 GLU A O 1
ATOM 1530 N N . ASN A 1 192 ? -16.284 11.350 -19.637 1.00 74.88 192 ASN A N 1
ATOM 1531 C CA . ASN A 1 192 ? -15.359 11.007 -18.558 1.00 74.88 192 ASN A CA 1
ATOM 1532 C C . ASN A 1 192 ? -15.986 11.256 -17.179 1.00 74.88 192 ASN A C 1
ATOM 1534 O O . ASN A 1 192 ? -15.819 10.440 -16.270 1.00 74.88 192 ASN A O 1
ATOM 1538 N N . PHE A 1 193 ? -16.792 12.311 -17.035 1.00 79.12 193 PHE A N 1
ATOM 1539 C CA . PHE A 1 193 ? -17.546 12.581 -15.816 1.00 79.12 193 PHE A CA 1
ATOM 1540 C C . PHE A 1 193 ? -18.588 11.491 -15.534 1.00 79.12 193 PHE A C 1
ATOM 1542 O O . PHE A 1 193 ? -18.622 10.960 -14.427 1.00 79.12 193 PHE A O 1
ATOM 1549 N N . PHE A 1 194 ? -19.386 11.073 -16.527 1.00 81.69 194 PHE A N 1
ATOM 1550 C CA . PHE A 1 194 ? -20.363 9.988 -16.348 1.00 81.69 194 PHE A CA 1
ATOM 1551 C C . PHE A 1 194 ? -19.698 8.638 -16.040 1.00 81.69 194 PHE A C 1
ATOM 1553 O O . PHE A 1 194 ? -20.182 7.899 -15.178 1.00 81.69 194 PHE A O 1
ATOM 1560 N N . LYS A 1 195 ? -18.572 8.315 -16.692 1.00 81.94 195 LYS A N 1
ATOM 1561 C CA . LYS A 1 195 ? -17.777 7.110 -16.387 1.00 81.94 195 LYS A CA 1
ATOM 1562 C C . LYS A 1 195 ? -17.243 7.140 -14.954 1.00 81.94 195 LYS A C 1
ATOM 1564 O O . LYS A 1 195 ? -17.402 6.165 -14.215 1.00 81.94 195 LYS A O 1
ATOM 1569 N N . THR A 1 196 ? -16.674 8.271 -14.542 1.00 81.12 196 THR A N 1
ATOM 1570 C CA . THR A 1 196 ? -16.173 8.480 -13.178 1.00 81.12 196 THR A CA 1
ATOM 1571 C C . THR A 1 196 ? -17.302 8.373 -12.165 1.00 81.12 196 THR A C 1
ATOM 1573 O O . THR A 1 196 ? -17.172 7.629 -11.200 1.00 81.12 196 THR A O 1
ATOM 1576 N N . PHE A 1 197 ? -18.435 9.034 -12.410 1.00 83.94 197 PHE A N 1
ATOM 1577 C CA . PHE A 1 197 ? -19.608 9.007 -11.541 1.00 83.94 197 PHE A CA 1
ATOM 1578 C C . PHE A 1 197 ? -20.138 7.582 -11.344 1.00 83.94 197 PHE A C 1
ATOM 1580 O O . PHE A 1 197 ? -20.357 7.156 -10.210 1.00 83.94 197 PHE A O 1
ATOM 1587 N N . ARG A 1 198 ? -20.248 6.802 -12.430 1.00 85.88 198 ARG A N 1
ATOM 1588 C CA . ARG A 1 198 ? -20.632 5.384 -12.369 1.00 85.88 198 ARG A CA 1
ATOM 1589 C C . ARG 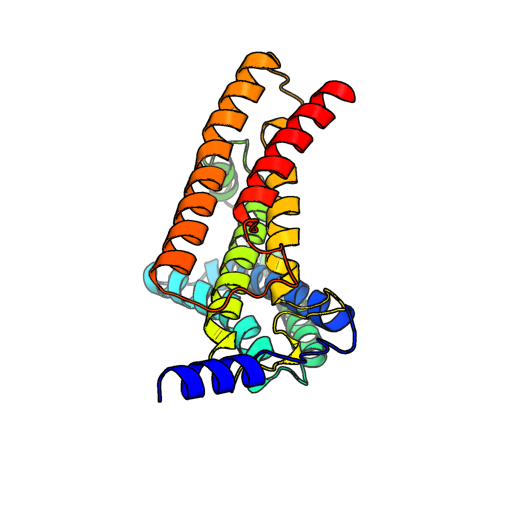A 1 198 ? -19.653 4.560 -11.532 1.00 85.88 198 ARG A C 1
ATOM 1591 O O . ARG A 1 198 ? -20.078 3.692 -10.779 1.00 85.88 198 ARG A O 1
ATOM 1598 N N . SER A 1 199 ? -18.351 4.816 -11.648 1.00 83.56 199 SER A N 1
ATOM 1599 C CA . SER A 1 199 ? -17.344 4.124 -10.839 1.00 83.56 199 SER A CA 1
ATOM 1600 C C . SER A 1 199 ? -17.385 4.557 -9.367 1.00 83.56 199 SER A C 1
ATOM 1602 O O . SER A 1 199 ? -17.291 3.709 -8.483 1.00 83.56 199 SER A O 1
ATOM 1604 N N . SER A 1 200 ? -17.579 5.847 -9.089 1.00 86.12 200 SER A N 1
ATOM 1605 C CA . SER A 1 200 ? -17.700 6.387 -7.729 1.00 86.12 200 SER A CA 1
ATOM 1606 C C . SER A 1 200 ? -18.955 5.895 -7.009 1.00 86.12 200 SER A C 1
ATOM 1608 O O . SER A 1 200 ? -18.946 5.763 -5.786 1.00 86.12 200 SER A O 1
ATOM 1610 N N . PHE A 1 201 ? -20.005 5.536 -7.752 1.00 88.19 201 PHE A N 1
ATOM 1611 C CA . PHE A 1 201 ? -21.215 4.940 -7.190 1.00 88.19 201 PHE A CA 1
ATOM 1612 C C . PHE A 1 201 ? -20.939 3.644 -6.406 1.00 88.19 201 PHE A C 1
ATOM 1614 O O . PHE A 1 201 ? -21.618 3.370 -5.416 1.00 88.19 201 PHE A O 1
ATOM 1621 N N . LEU A 1 202 ? -19.910 2.871 -6.782 1.00 89.31 202 LEU A N 1
ATOM 1622 C CA . LEU A 1 202 ? -19.497 1.688 -6.018 1.00 89.31 202 LEU A CA 1
ATOM 1623 C C . LEU A 1 202 ? -18.976 2.069 -4.627 1.00 89.31 202 LEU A C 1
ATOM 1625 O O . LEU A 1 202 ? -19.374 1.450 -3.643 1.00 89.31 202 LEU A O 1
ATOM 1629 N N . PHE A 1 203 ? -18.147 3.113 -4.525 1.00 89.25 203 PHE A N 1
ATOM 1630 C CA . PHE A 1 203 ? -17.673 3.619 -3.232 1.00 89.25 203 PHE A CA 1
ATOM 1631 C C . PHE A 1 203 ? -18.825 4.159 -2.387 1.00 89.25 203 PHE A C 1
ATOM 1633 O O . PHE A 1 203 ? -18.913 3.851 -1.203 1.00 89.25 203 PHE A O 1
ATOM 1640 N N . PHE A 1 204 ? -19.759 4.889 -2.997 1.00 91.38 204 PHE A N 1
ATOM 1641 C CA . PHE A 1 204 ? -20.955 5.350 -2.297 1.00 91.38 204 PHE A CA 1
ATOM 1642 C C . PHE A 1 204 ? -21.787 4.182 -1.740 1.00 91.38 204 PHE A C 1
ATOM 1644 O O . PHE A 1 204 ? -22.171 4.188 -0.571 1.00 91.38 204 PHE A O 1
ATOM 1651 N N . SER A 1 205 ? -21.998 3.140 -2.548 1.00 92.38 205 SER A N 1
ATOM 1652 C CA . SER A 1 205 ? -22.726 1.932 -2.143 1.00 92.38 205 SER A CA 1
ATOM 1653 C C . SER A 1 205 ? -22.024 1.200 -0.993 1.00 92.38 205 SER A C 1
ATOM 1655 O O . SER A 1 205 ? -22.666 0.846 -0.007 1.00 92.38 205 SER A O 1
ATOM 1657 N N . LEU A 1 206 ? -20.697 1.036 -1.065 1.00 91.00 206 LEU A N 1
ATOM 1658 C CA . LEU A 1 206 ? -19.874 0.491 0.024 1.00 91.00 206 LEU A CA 1
ATOM 1659 C C . LEU A 1 206 ? -19.994 1.323 1.310 1.00 91.00 206 LEU A C 1
ATOM 1661 O O . LEU A 1 206 ? -20.107 0.763 2.401 1.00 91.00 206 LEU A O 1
ATOM 1665 N N . GLY A 1 207 ? -20.023 2.653 1.189 1.00 90.12 207 GLY A N 1
ATOM 1666 C CA . GLY A 1 207 ? -20.249 3.566 2.308 1.00 90.12 207 GLY A CA 1
ATOM 1667 C C . GLY A 1 207 ? -21.608 3.360 2.974 1.00 90.12 207 GLY A C 1
ATOM 1668 O O . GLY A 1 207 ? -21.681 3.286 4.201 1.00 90.12 207 GLY A O 1
ATOM 1669 N N . MET A 1 208 ? -22.670 3.197 2.184 1.00 91.94 208 MET A N 1
ATOM 1670 C CA . MET A 1 208 ? -24.010 2.901 2.699 1.00 91.94 208 MET A CA 1
ATOM 1671 C C . MET A 1 208 ? -24.076 1.536 3.386 1.00 91.94 208 MET A C 1
ATOM 1673 O O . MET A 1 208 ? -24.596 1.438 4.496 1.00 91.94 208 MET A O 1
ATOM 1677 N N . ILE A 1 209 ? -23.492 0.497 2.779 1.00 92.69 209 ILE A N 1
ATOM 1678 C CA . ILE A 1 209 ? -23.417 -0.845 3.376 1.00 92.69 209 ILE A CA 1
ATOM 1679 C C . ILE A 1 209 ? -22.688 -0.791 4.718 1.00 92.69 209 ILE A C 1
ATOM 1681 O O . ILE A 1 209 ? -23.171 -1.364 5.693 1.00 92.69 209 ILE A O 1
ATOM 1685 N N . ARG A 1 210 ? -21.556 -0.078 4.799 1.00 88.56 210 ARG A N 1
ATOM 1686 C CA . ARG A 1 210 ? -20.813 0.103 6.051 1.00 88.56 210 ARG A CA 1
ATOM 1687 C C . ARG A 1 210 ? -21.677 0.777 7.116 1.00 88.56 210 ARG A C 1
ATOM 1689 O O . ARG A 1 210 ? -21.729 0.281 8.236 1.00 88.56 210 ARG A O 1
ATOM 1696 N N . LEU A 1 211 ? -22.345 1.879 6.776 1.00 88.06 211 LEU A N 1
ATOM 1697 C CA . LEU A 1 211 ? -23.191 2.623 7.712 1.00 88.06 211 LEU A CA 1
ATOM 1698 C C . LEU A 1 211 ? -24.327 1.739 8.240 1.00 88.06 211 LEU A C 1
ATOM 1700 O O . LEU A 1 211 ? -24.493 1.611 9.451 1.00 88.06 211 LEU A O 1
ATOM 1704 N N . LEU A 1 212 ? -25.056 1.074 7.341 1.00 89.81 212 LEU A N 1
ATOM 1705 C CA . LEU A 1 212 ? -26.137 0.160 7.710 1.00 89.81 212 LEU A CA 1
ATOM 1706 C C . LEU A 1 212 ? -25.626 -0.994 8.573 1.00 89.81 212 LEU A C 1
ATOM 1708 O O . LEU A 1 212 ? -26.220 -1.280 9.606 1.00 89.81 212 LEU A O 1
ATOM 1712 N N . SER A 1 213 ? -24.503 -1.613 8.203 1.00 88.00 213 SER A N 1
ATOM 1713 C CA . SER A 1 213 ? -23.919 -2.726 8.962 1.00 88.00 213 SER A CA 1
ATOM 1714 C C . SER A 1 213 ? -23.559 -2.309 10.386 1.00 88.00 213 SER A C 1
ATOM 1716 O O . SER A 1 213 ? -23.855 -3.034 11.330 1.00 88.00 213 SER A O 1
ATOM 1718 N N . ILE A 1 214 ? -22.968 -1.125 10.566 1.00 84.94 214 ILE A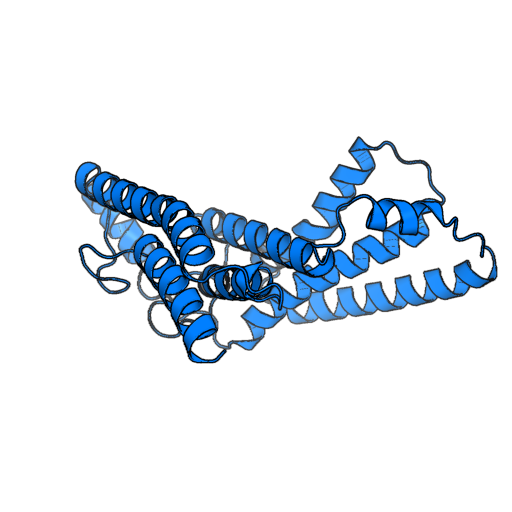 N 1
ATOM 1719 C CA . ILE A 1 214 ? -22.584 -0.633 11.892 1.00 84.94 214 ILE A CA 1
ATOM 1720 C C . ILE A 1 214 ? -23.816 -0.319 12.747 1.00 84.94 214 ILE A C 1
ATOM 1722 O O . ILE A 1 214 ? -23.854 -0.714 13.915 1.00 84.94 214 ILE A O 1
ATOM 1726 N N . LYS A 1 215 ? -24.839 0.330 12.170 1.00 85.25 215 LYS A N 1
ATOM 1727 C CA . LYS A 1 215 ? -26.096 0.623 12.875 1.00 85.25 215 LYS A CA 1
ATOM 1728 C C . LYS A 1 215 ? -26.867 -0.648 13.235 1.00 85.25 215 LYS A C 1
ATOM 1730 O O . LYS A 1 215 ? -27.375 -0.739 14.346 1.00 85.25 215 LYS A O 1
ATOM 1735 N N . LEU A 1 216 ? -26.921 -1.635 12.339 1.00 88.69 216 LEU A N 1
ATOM 1736 C CA . LEU A 1 216 ? -27.603 -2.912 12.579 1.00 88.69 216 LEU A CA 1
ATOM 1737 C C . LEU A 1 216 ? -26.885 -3.762 13.635 1.00 88.69 216 LEU A C 1
ATOM 1739 O O . LEU A 1 216 ? -27.536 -4.353 14.492 1.00 88.69 216 LEU A O 1
ATOM 1743 N N . LEU A 1 217 ? -25.550 -3.807 13.600 1.00 83.81 217 LEU A N 1
ATOM 1744 C CA . LEU A 1 217 ? -24.738 -4.606 14.525 1.00 83.81 217 LEU A CA 1
ATOM 1745 C C . LEU A 1 217 ? -24.420 -3.876 15.842 1.00 83.81 217 LEU A C 1
ATOM 1747 O O . LEU A 1 217 ? -23.716 -4.428 16.685 1.00 83.81 217 LEU A O 1
ATOM 1751 N N . ASN A 1 218 ? -24.900 -2.637 16.026 1.00 78.12 218 ASN A N 1
ATOM 1752 C CA . ASN A 1 218 ? -24.568 -1.768 17.163 1.00 78.12 218 ASN A CA 1
ATOM 1753 C C . ASN A 1 218 ? -23.054 -1.728 17.467 1.00 78.12 218 ASN A C 1
ATOM 1755 O O . ASN A 1 218 ? -22.627 -1.710 18.634 1.00 78.12 218 ASN A O 1
ATOM 1759 N N . TYR A 1 219 ? -22.235 -1.737 16.409 1.00 75.75 219 TYR A N 1
ATOM 1760 C CA . TYR A 1 219 ? -20.777 -1.741 16.520 1.00 75.75 219 TYR A CA 1
ATOM 1761 C C . TYR A 1 219 ? -20.259 -0.360 16.960 1.00 75.75 219 TYR A C 1
ATOM 1763 O O . TYR A 1 219 ? -20.970 0.639 16.875 1.00 75.75 219 TYR A O 1
ATOM 1771 N N . GLN A 1 220 ? -19.040 -0.290 17.503 1.00 65.88 220 GLN A N 1
ATOM 1772 C CA . GLN A 1 220 ? -18.458 0.982 17.955 1.00 65.88 220 GLN A CA 1
ATOM 1773 C C . GLN A 1 220 ? -18.134 1.880 16.760 1.00 65.88 220 GLN A C 1
ATOM 1775 O O . GLN A 1 220 ? -17.354 1.504 15.885 1.00 65.88 220 GLN A O 1
ATOM 1780 N N . GLU A 1 221 ? -18.714 3.079 16.746 1.00 69.31 221 GLU A N 1
ATOM 1781 C CA . GLU A 1 221 ? -18.335 4.158 15.836 1.00 69.31 221 GLU A CA 1
ATOM 1782 C C . GLU A 1 221 ? -17.337 5.066 16.553 1.00 69.31 221 GLU A C 1
ATOM 1784 O O . GLU A 1 221 ? -17.654 5.657 17.586 1.00 69.31 221 GLU A O 1
ATOM 1789 N N . ILE A 1 222 ? -16.128 5.189 16.006 1.00 66.69 222 ILE A N 1
ATOM 1790 C CA . ILE A 1 222 ? -15.154 6.176 16.474 1.00 66.69 222 ILE A CA 1
ATOM 1791 C C . ILE A 1 222 ? -15.559 7.525 15.866 1.00 66.69 222 ILE A C 1
ATOM 1793 O O . ILE A 1 222 ? -15.183 7.864 14.745 1.00 66.69 222 ILE A O 1
ATOM 1797 N N . ILE A 1 223 ? -16.392 8.274 16.595 1.00 74.12 223 ILE A N 1
ATOM 1798 C CA . ILE A 1 223 ? -16.991 9.540 16.130 1.00 74.12 223 ILE A CA 1
ATOM 1799 C C . ILE A 1 223 ? -15.913 10.589 15.813 1.00 74.12 223 ILE A C 1
ATOM 1801 O O . ILE A 1 223 ? -16.117 11.422 14.933 1.00 74.12 223 ILE A O 1
ATOM 1805 N N . SER A 1 224 ? -14.757 10.529 16.479 1.00 69.81 224 SER A N 1
ATOM 1806 C CA . SER A 1 224 ? -13.655 11.482 16.305 1.00 69.81 224 SER A CA 1
ATOM 1807 C C . SER A 1 224 ? -12.984 11.438 14.928 1.00 69.81 224 SER A C 1
ATOM 1809 O O . SER A 1 224 ? -12.313 12.401 14.576 1.00 69.81 224 SER A O 1
ATOM 1811 N N . GLU A 1 225 ? -13.159 10.374 14.137 1.00 71.00 225 GLU A N 1
ATOM 1812 C CA . GLU A 1 225 ? -12.488 10.258 12.834 1.00 71.00 225 GLU A CA 1
ATOM 1813 C C . GLU A 1 225 ? -13.253 10.932 11.693 1.00 71.00 225 GLU A C 1
ATOM 1815 O O . GLU A 1 225 ? -12.698 11.735 10.950 1.00 71.00 225 GLU A O 1
ATOM 1820 N N . TYR A 1 226 ? -14.529 10.581 11.526 1.00 75.50 226 TYR A N 1
ATOM 1821 C CA . TYR A 1 226 ? -15.347 11.041 10.399 1.00 75.50 226 TYR A CA 1
ATOM 1822 C C . TYR A 1 226 ? -16.689 11.638 10.849 1.00 75.50 226 TYR A C 1
ATOM 1824 O O . TYR A 1 226 ? -17.378 12.266 10.055 1.00 75.50 226 TYR A O 1
ATOM 1832 N N . GLY A 1 227 ? -17.071 11.492 12.118 1.00 81.81 227 GLY A N 1
ATOM 1833 C CA . GLY A 1 227 ? -18.411 11.815 12.606 1.00 81.81 227 GLY A CA 1
ATOM 1834 C C . GLY A 1 227 ? -19.377 10.628 12.534 1.00 81.81 227 GLY A C 1
ATOM 1835 O O . GLY A 1 227 ? -18.999 9.500 12.234 1.00 81.81 227 GLY A O 1
ATOM 1836 N N . ILE A 1 228 ? -20.649 10.885 12.845 1.00 78.19 228 ILE A N 1
ATOM 1837 C CA . ILE A 1 228 ? -21.653 9.837 13.123 1.00 78.19 228 ILE A CA 1
ATOM 1838 C C . ILE A 1 228 ? -22.127 9.106 11.855 1.00 78.19 228 ILE A C 1
ATOM 1840 O O . ILE A 1 228 ? -22.413 7.912 11.881 1.00 78.19 228 ILE A O 1
ATOM 1844 N N . HIS A 1 229 ? -22.261 9.825 10.740 1.00 84.56 229 HIS A N 1
ATOM 1845 C CA . HIS A 1 229 ? -22.838 9.283 9.500 1.00 84.56 229 HIS A CA 1
ATOM 1846 C C . HIS A 1 229 ? -21.849 9.245 8.338 1.00 84.56 229 HIS A C 1
ATOM 1848 O O . HIS A 1 229 ? -22.133 8.652 7.300 1.00 84.56 229 HIS A O 1
ATOM 1854 N N . TRP A 1 230 ? -20.693 9.881 8.489 1.00 86.31 230 TRP A N 1
ATOM 1855 C CA . TRP A 1 230 ? -19.703 9.947 7.433 1.00 86.31 2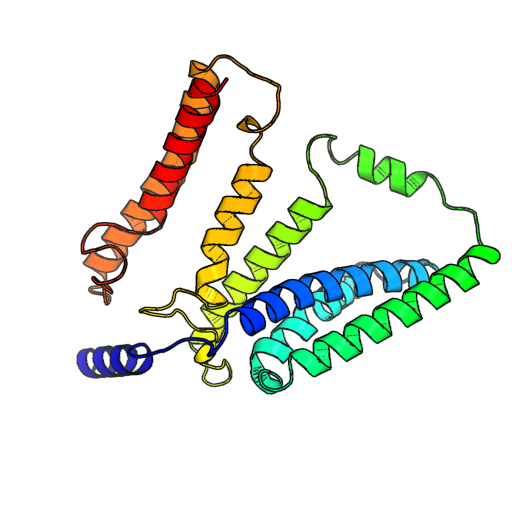30 TRP A CA 1
ATOM 1856 C C . TRP A 1 230 ? -18.684 8.822 7.576 1.00 86.31 230 TRP A C 1
ATOM 1858 O O . TRP A 1 230 ? -18.401 8.343 8.672 1.00 86.31 230 TRP A O 1
ATOM 1868 N N . ASN A 1 231 ? -18.118 8.386 6.458 1.00 88.62 231 ASN A N 1
ATOM 1869 C CA . ASN A 1 231 ? -17.094 7.358 6.461 1.00 88.62 231 ASN A CA 1
ATOM 1870 C C . ASN A 1 231 ? -16.086 7.572 5.334 1.00 88.62 231 ASN A C 1
ATOM 1872 O O . ASN A 1 231 ? -16.278 8.378 4.422 1.00 88.62 231 ASN A O 1
ATOM 1876 N N . PHE A 1 232 ? -15.019 6.784 5.400 1.00 84.38 232 PHE A N 1
ATOM 1877 C CA . PHE A 1 232 ? -13.938 6.791 4.428 1.00 84.38 232 PHE A CA 1
ATOM 1878 C C . PHE A 1 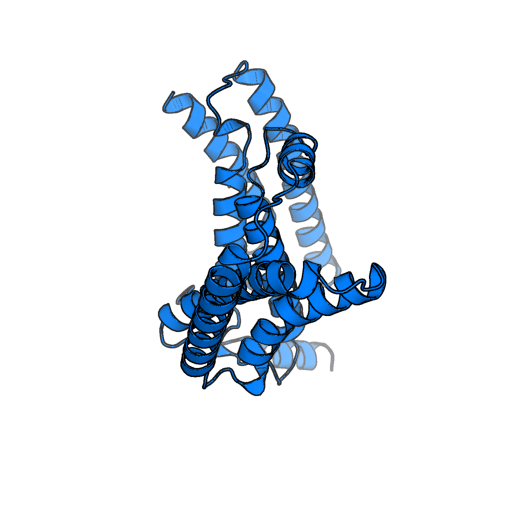232 ? -14.381 6.501 2.976 1.00 84.38 232 PHE A C 1
ATOM 1880 O O . PHE A 1 232 ? -13.820 7.036 2.024 1.00 84.38 232 PHE A O 1
ATOM 1887 N N . PHE A 1 233 ? -15.404 5.677 2.753 1.00 88.56 233 PHE A N 1
ATOM 1888 C CA . PHE A 1 233 ? -15.857 5.407 1.385 1.00 88.56 233 PHE A CA 1
ATOM 1889 C C . PHE A 1 233 ? -16.572 6.614 0.771 1.00 88.56 233 PHE A C 1
ATOM 1891 O O . PHE A 1 233 ? -16.424 6.878 -0.424 1.00 88.56 233 PHE A O 1
ATOM 1898 N N . PHE A 1 234 ? -17.295 7.386 1.588 1.00 90.12 234 PHE A N 1
ATOM 1899 C CA . PHE A 1 234 ? -17.852 8.659 1.150 1.00 90.12 234 PHE A CA 1
ATOM 1900 C C . PHE A 1 234 ? -16.743 9.657 0.818 1.00 90.12 234 PHE A C 1
ATOM 1902 O O . PHE A 1 234 ? -16.788 10.232 -0.268 1.00 90.12 234 PHE A O 1
ATOM 1909 N N . THR A 1 235 ? -15.700 9.800 1.651 1.00 89.50 235 THR A N 1
ATOM 1910 C CA . THR A 1 235 ? -14.569 10.684 1.303 1.00 89.50 235 THR A CA 1
ATOM 1911 C C . THR A 1 235 ? -13.925 10.290 -0.026 1.00 89.50 235 THR A C 1
ATOM 1913 O O . THR A 1 235 ? -13.729 11.161 -0.867 1.00 89.50 235 THR A O 1
ATOM 1916 N N . LEU A 1 236 ? -13.675 8.998 -0.276 1.00 87.19 236 LEU A N 1
ATOM 1917 C CA . LEU A 1 236 ? -13.154 8.519 -1.564 1.00 87.19 236 LEU A CA 1
ATOM 1918 C C . LEU A 1 236 ? -14.056 8.880 -2.749 1.00 87.19 236 LEU A C 1
ATOM 1920 O O . LEU A 1 236 ? -13.559 9.284 -3.801 1.00 87.19 236 LEU A O 1
ATOM 1924 N N . CYS A 1 237 ? -15.374 8.738 -2.588 1.00 89.00 237 CYS A N 1
ATOM 1925 C CA . CYS A 1 237 ? -16.343 9.102 -3.618 1.00 89.00 237 CYS A CA 1
ATOM 1926 C C . CYS A 1 237 ? -16.229 10.588 -3.986 1.00 89.00 237 CYS A C 1
ATOM 1928 O O . CYS A 1 237 ? -16.130 10.915 -5.171 1.00 89.00 237 CYS A O 1
ATOM 1930 N N . PHE A 1 238 ? -16.193 11.471 -2.982 1.00 89.19 238 PHE A N 1
ATOM 1931 C CA . PHE A 1 238 ? -16.073 12.914 -3.194 1.00 89.19 238 PHE A CA 1
ATOM 1932 C C . PHE A 1 238 ? -14.713 13.303 -3.774 1.00 89.19 238 PHE A C 1
ATOM 1934 O O . PHE A 1 238 ? -14.678 14.022 -4.765 1.00 89.19 238 PHE A O 1
ATOM 1941 N N . VAL A 1 239 ? -13.607 12.773 -3.239 1.00 88.38 239 VAL A N 1
ATOM 1942 C CA . VAL A 1 239 ? -12.248 13.040 -3.747 1.00 88.38 239 VAL A CA 1
ATOM 1943 C C . VAL A 1 239 ? -12.122 12.657 -5.220 1.00 88.38 239 VAL A C 1
ATOM 1945 O O . VAL A 1 239 ? -11.562 13.405 -6.016 1.00 88.38 239 VAL A O 1
ATOM 1948 N N . LYS A 1 240 ? -12.677 11.509 -5.617 1.00 85.62 240 LYS A N 1
ATOM 1949 C CA . LYS A 1 240 ? -12.640 11.073 -7.016 1.00 85.62 240 LYS A CA 1
ATOM 1950 C C . LYS A 1 240 ? -13.432 12.007 -7.938 1.00 85.62 240 LYS A C 1
ATOM 1952 O O . LYS A 1 240 ? -13.002 12.261 -9.059 1.00 85.62 240 LYS A O 1
ATOM 1957 N N . GLN A 1 241 ? -14.574 12.520 -7.481 1.00 86.75 241 GLN A N 1
ATOM 1958 C CA . GLN A 1 241 ? -15.374 13.478 -8.250 1.00 86.75 241 GLN A CA 1
ATOM 1959 C C . GLN A 1 241 ? -14.680 14.842 -8.361 1.00 86.75 241 GLN A C 1
ATOM 1961 O O . GLN A 1 241 ? -14.587 15.383 -9.462 1.00 86.75 241 GLN A O 1
ATOM 1966 N N . THR A 1 242 ? -14.157 15.378 -7.254 1.00 86.44 242 THR A N 1
ATOM 1967 C CA . THR A 1 242 ? -13.473 16.680 -7.242 1.00 86.44 242 THR A CA 1
ATOM 1968 C C . THR A 1 242 ? -12.182 16.656 -8.051 1.00 86.44 242 THR A C 1
ATOM 1970 O O . THR A 1 242 ? -11.907 17.615 -8.763 1.00 86.44 242 THR A O 1
ATOM 1973 N N . PHE A 1 243 ? -11.431 15.550 -8.021 1.00 84.75 243 PHE A N 1
ATOM 1974 C CA . PHE A 1 243 ? -10.222 15.378 -8.828 1.00 84.75 243 PHE A CA 1
ATOM 1975 C C . PHE A 1 243 ? -10.499 15.523 -10.329 1.00 84.75 243 PHE A C 1
ATOM 1977 O O . PHE A 1 243 ? -9.771 16.225 -11.027 1.00 84.75 243 PHE A O 1
ATOM 1984 N N . VAL A 1 244 ? -11.580 14.912 -10.825 1.00 83.19 244 VAL A N 1
ATOM 1985 C CA . VAL A 1 244 ? -11.968 15.045 -12.236 1.00 83.19 244 VAL A CA 1
ATOM 1986 C C . VAL A 1 244 ? -12.399 16.472 -12.557 1.00 83.19 244 VAL A C 1
ATOM 1988 O O . VAL A 1 244 ? -11.987 16.998 -13.581 1.00 83.19 244 VAL A O 1
ATOM 1991 N N . ILE A 1 245 ? -13.171 17.131 -11.690 1.00 83.44 245 ILE A N 1
ATOM 1992 C CA . ILE A 1 245 ? -13.571 18.533 -11.905 1.00 83.44 245 ILE A CA 1
ATOM 1993 C C . ILE A 1 245 ? -12.331 19.438 -11.999 1.00 83.44 245 ILE A C 1
ATOM 1995 O O . ILE A 1 245 ? -12.189 20.185 -12.964 1.00 83.44 245 ILE A O 1
ATOM 1999 N N . TYR A 1 246 ? -11.393 19.297 -11.060 1.00 84.50 246 TYR A N 1
ATOM 2000 C CA . TYR A 1 246 ? -10.163 20.089 -11.009 1.00 84.50 246 TYR A CA 1
ATOM 2001 C C . TYR A 1 246 ? -9.262 19.882 -12.236 1.00 84.50 246 TYR A C 1
ATOM 2003 O O . TYR A 1 246 ? -8.707 20.840 -12.778 1.00 84.50 246 TYR A O 1
ATOM 2011 N N . LEU A 1 247 ? -9.137 18.639 -12.714 1.00 78.88 247 LEU A N 1
ATOM 2012 C CA . LEU A 1 247 ? -8.373 18.326 -13.925 1.00 78.88 247 LEU A CA 1
ATOM 2013 C C . LEU A 1 247 ? -8.915 19.027 -15.175 1.00 78.88 247 LEU A C 1
ATOM 2015 O O . LEU A 1 247 ? -8.137 19.308 -16.080 1.00 78.88 247 LEU A O 1
ATOM 2019 N N . TYR A 1 248 ? -10.223 19.282 -15.247 1.00 76.44 248 TYR A N 1
ATOM 2020 C CA . TYR A 1 248 ? -10.841 19.973 -16.380 1.00 76.44 248 TYR A CA 1
ATOM 2021 C C . TYR A 1 248 ? -10.894 21.496 -16.216 1.00 76.44 248 TYR A C 1
ATOM 2023 O O . TYR A 1 248 ? -10.942 22.196 -17.219 1.00 76.44 248 TYR A O 1
ATOM 2031 N N . GLU A 1 249 ? -10.866 22.016 -14.989 1.00 77.12 249 GLU A N 1
ATOM 2032 C CA . GLU A 1 249 ? -10.780 23.460 -14.726 1.00 77.12 249 GLU A CA 1
ATOM 2033 C C . GLU A 1 249 ? -9.370 24.018 -14.989 1.00 77.12 249 GLU A C 1
ATOM 2035 O O . GLU A 1 249 ? -9.213 25.140 -15.456 1.00 77.12 249 GLU A O 1
ATOM 2040 N N . THR A 1 250 ? -8.335 23.214 -14.733 1.00 71.62 250 THR A N 1
ATOM 2041 C CA . THR A 1 250 ? -6.920 23.576 -14.955 1.00 71.62 250 THR A CA 1
ATOM 2042 C C . THR A 1 250 ? -6.417 23.299 -16.380 1.00 71.62 250 THR A C 1
ATOM 2044 O O . THR A 1 250 ? -5.226 23.453 -16.662 1.00 71.62 250 THR A O 1
ATOM 2047 N N . ALA A 1 251 ? -7.307 22.855 -17.269 1.00 59.84 251 ALA A N 1
ATOM 2048 C CA . ALA A 1 251 ? -7.007 22.298 -18.584 1.00 59.84 251 ALA A CA 1
ATOM 2049 C C . ALA A 1 251 ? -7.220 23.271 -19.741 1.00 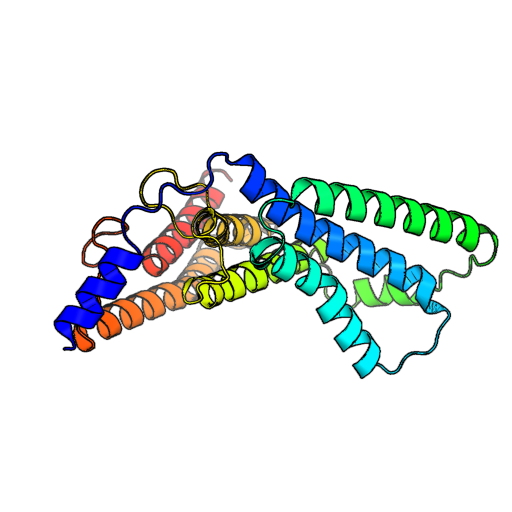59.84 251 ALA A C 1
ATOM 2051 O O . ALA A 1 251 ? -6.448 23.097 -20.718 1.00 59.84 251 ALA A O 1
#

Organism: Sarcoptes scabiei (NCBI:txid52283)

Sequence (251 aa):
MEKEIKIHKENFVKGNQGSSSPLETFELIVMMQLSHIFFELSLLNLSRIRLNKLFRTVIDFIANYLPFILATTFLSDYVGILISLMSIAIIINAIIVYLNRTTAISFNDSRLSEIDRFGSDRIPYVSNLLSTLLIATTFSILAVDFSIFPRRFSKTEIKGWSLMDFGVGGFIAINGGLAPESRKNRNCFRENFFKTFRSSFLFFSLGMIRLLSIKLLNYQEIISEYGIHWNFFFTLCFVKQTFVIYLYETA

pLDDT: mean 77.96, std 13.21, range [39.19, 93.19]

Secondary structure (DSSP, 8-state):
-HHHHHHHHHHHHTT----S-HHHHHHHHHHHHHHHHHHHHHHHHHTTS---HHHHHHHHHHHHHHHHHHHTTTTGGGHHHHHHHHHHHHHHHHHHHHHHHTT-----THHHHHHHHS-TT--HHHHHHHHHHHHHHHHHHHHTTSTTS-GGGS--SSS--SHHHHHHHHHHHHHHHH-GGGSS----HHHHHHHHHHHHHHHHHHHHHHHHHHHHTTPPP-HHHH-SS--HHHHHHHHHHHHHHHHHH--